Protein AF-A0A2J4G6P2-F1 (afdb_monomer)

Radius of gyration: 56.98 Å; Cα contacts (8 Å, |Δi|>4): 307; chains: 1; bounding box: 122×42×160 Å

Foldseek 3Di:
DLEAEDVLCDDQKDWDDFDQPDPPGDDPPQAGFIWIDGNPDIDTDDDQWHWDDDPPDTDIHHHPVVVVVDDPVVCLADKDKDFAADADRPDSRRGFDADCDDDDGHNNPCPPPDPVLSVVQVLLSVLVNQDRTPFMWIRHPLQPVTDDPVLRVCQNSQQDSVVSGHRYDDNSVVSVVVVVVVVVVVVVVVVVVVVVVVVVVVVVVVVVVVVVVVVVVVVVVVVVVVVVVVVVVVVVVVVVVVVVVVVVVVVVVVVVVVVVVVPPDDDDDDDDDDDDDDDDD

pLDDT: mean 85.98, std 16.12, range [32.91, 97.94]

Secondary structure (DSSP, 8-state):
--EEE-GGG--S-EEEEEE--SSS--BTTTSSEEEEE-SS-EEESSSSEEEEEETTEEEEEE-GGGGTTS-GGGGGG--EEEEEE---SSSTTSSPEEESS--SSEEETTTT--HHHHHHHHHHHHHT-S--EEEEEEEBTTBTT---HHHHHHHHT--BTTTTBPEEEPPTHHHHHHHHHHHHHHHHHHHHHHHHHHHHHHHHHHHHHHHHHHHHHHHHHHHHHHHHHHHHHHHHHHHHHHHHHHHHHHHHHHHHHHHHHTTS-----------------

Nearest PDB structures (foldseek):
  4cpk-assembly1_A  TM=2.277E-01  e=7.636E+00  Staphylococcus aureus subsp. aureus Mu50

Mean predicted aligned error: 14.12 Å

Structure (mmCIF, N/CA/C/O backbone):
data_AF-A0A2J4G6P2-F1
#
_entry.id   AF-A0A2J4G6P2-F1
#
loop_
_atom_site.group_PDB
_atom_site.id
_atom_site.type_symbol
_atom_site.label_atom_id
_atom_site.label_alt_id
_atom_site.label_comp_id
_atom_site.label_asym_id
_atom_site.label_entity_id
_atom_site.label_seq_id
_atom_site.pdbx_PDB_ins_code
_atom_site.Cartn_x
_atom_site.Cartn_y
_atom_site.Cartn_z
_atom_site.occupancy
_atom_site.B_iso_or_equiv
_atom_site.auth_seq_id
_atom_site.auth_comp_id
_atom_site.auth_asym_id
_atom_site.auth_atom_id
_atom_site.pdbx_PDB_model_num
ATOM 1 N N . MET A 1 1 ? 13.162 1.686 -9.255 1.00 86.56 1 MET A N 1
ATOM 2 C CA . MET A 1 1 ? 12.094 2.391 -8.508 1.00 86.56 1 MET A CA 1
ATOM 3 C C . MET A 1 1 ? 12.413 2.571 -7.025 1.00 86.56 1 MET A C 1
ATOM 5 O O . MET A 1 1 ? 11.825 3.467 -6.439 1.00 86.56 1 MET A O 1
ATOM 9 N N . ASN A 1 2 ? 13.333 1.787 -6.433 1.00 91.88 2 ASN A N 1
ATOM 10 C CA . ASN A 1 2 ? 13.664 1.843 -4.999 1.00 91.88 2 ASN A CA 1
ATOM 11 C C . ASN A 1 2 ? 12.433 1.654 -4.106 1.00 91.88 2 ASN A C 1
ATOM 13 O O . ASN A 1 2 ? 12.139 2.462 -3.232 1.00 91.88 2 ASN A O 1
ATOM 17 N N . LEU A 1 3 ? 11.701 0.578 -4.378 1.00 93.69 3 LEU A N 1
ATOM 18 C CA . LEU A 1 3 ? 10.591 0.123 -3.564 1.00 93.69 3 LEU A CA 1
ATOM 19 C C . LEU A 1 3 ? 10.748 -1.368 -3.343 1.00 93.69 3 LEU A C 1
ATOM 21 O O . LEU A 1 3 ? 11.004 -2.112 -4.293 1.00 93.69 3 LEU A O 1
ATOM 25 N N . ASN A 1 4 ? 10.556 -1.777 -2.102 1.00 94.50 4 ASN A N 1
ATOM 26 C CA . ASN A 1 4 ? 10.394 -3.166 -1.745 1.00 94.50 4 ASN A CA 1
ATOM 27 C C . ASN A 1 4 ? 8.909 -3.506 -1.704 1.00 94.50 4 ASN A C 1
ATOM 29 O O . ASN A 1 4 ? 8.052 -2.678 -1.394 1.00 94.50 4 ASN A O 1
ATOM 33 N N . PHE A 1 5 ? 8.622 -4.761 -1.992 1.00 92.94 5 PHE A N 1
ATOM 34 C CA . PHE A 1 5 ? 7.310 -5.346 -1.819 1.00 92.94 5 PHE A CA 1
ATOM 35 C C . PHE A 1 5 ? 7.458 -6.406 -0.741 1.00 92.94 5 PHE A C 1
ATOM 37 O O . PHE A 1 5 ? 8.364 -7.240 -0.827 1.00 92.94 5 PHE A O 1
ATOM 44 N N . ASP A 1 6 ? 6.606 -6.365 0.281 1.00 93.06 6 ASP A N 1
ATOM 45 C CA . ASP A 1 6 ? 6.525 -7.477 1.221 1.00 93.06 6 ASP A CA 1
ATOM 46 C C . ASP A 1 6 ? 6.280 -8.795 0.449 1.00 93.06 6 ASP A C 1
ATOM 48 O O . ASP A 1 6 ? 5.561 -8.772 -0.554 1.00 93.06 6 ASP A O 1
ATOM 52 N N . PRO A 1 7 ? 6.842 -9.947 0.869 1.00 91.62 7 PRO A N 1
ATOM 53 C CA . PRO A 1 7 ? 6.700 -11.213 0.143 1.00 91.62 7 PRO A CA 1
ATOM 54 C C . PRO A 1 7 ? 5.254 -11.641 -0.143 1.00 91.62 7 PRO A C 1
ATOM 56 O O . PRO A 1 7 ? 5.017 -12.399 -1.084 1.00 91.62 7 PRO A O 1
ATOM 59 N N . THR A 1 8 ? 4.272 -11.143 0.616 1.00 90.00 8 THR A N 1
ATOM 60 C CA . THR A 1 8 ? 2.845 -11.362 0.321 1.00 90.00 8 THR A CA 1
ATOM 61 C C . THR A 1 8 ? 2.390 -10.749 -1.013 1.00 90.00 8 THR A C 1
ATOM 63 O O . THR A 1 8 ? 1.367 -11.165 -1.555 1.00 90.00 8 THR A O 1
ATOM 66 N N . TRP A 1 9 ? 3.171 -9.828 -1.579 1.00 90.06 9 TRP A N 1
ATOM 67 C CA . TRP A 1 9 ? 2.986 -9.208 -2.894 1.00 90.06 9 TRP A CA 1
ATOM 68 C C . TRP A 1 9 ? 3.875 -9.812 -3.988 1.00 90.06 9 TRP A C 1
ATOM 70 O O . TRP A 1 9 ? 4.096 -9.162 -5.011 1.00 90.06 9 TRP A O 1
ATOM 80 N N . ALA A 1 10 ? 4.411 -11.023 -3.798 1.00 88.62 10 ALA A N 1
ATOM 81 C CA . ALA A 1 10 ? 5.179 -11.704 -4.838 1.00 88.62 10 ALA A CA 1
ATOM 82 C C . ALA A 1 10 ? 4.430 -11.661 -6.185 1.00 88.62 10 ALA A C 1
ATOM 84 O O . ALA A 1 10 ? 3.279 -12.095 -6.303 1.00 88.62 10 ALA A O 1
ATOM 85 N N . TRP A 1 11 ? 5.074 -11.072 -7.191 1.00 89.81 11 TRP A N 1
ATOM 86 C CA . TRP A 1 11 ? 4.463 -10.803 -8.485 1.00 89.81 11 TRP A CA 1
ATOM 87 C C . TRP A 1 11 ? 4.704 -11.966 -9.450 1.00 89.81 11 TRP A C 1
ATOM 89 O O . TRP A 1 11 ? 5.750 -12.606 -9.434 1.00 89.81 11 TRP A O 1
ATOM 99 N N . HIS A 1 12 ? 3.719 -12.220 -10.312 1.00 90.94 12 HIS A N 1
ATOM 100 C CA . HIS A 1 12 ? 3.828 -13.194 -11.407 1.00 90.94 12 HIS A CA 1
ATOM 101 C C . HIS A 1 12 ? 4.155 -12.511 -12.738 1.00 90.94 12 HIS A C 1
ATOM 103 O O . HIS A 1 12 ? 4.772 -13.105 -13.616 1.00 90.94 12 HIS A O 1
ATOM 109 N N . TYR A 1 13 ? 3.726 -11.256 -12.876 1.00 95.06 13 TYR A N 1
ATOM 110 C CA . TYR A 1 13 ? 3.877 -10.452 -14.075 1.00 95.06 13 TYR A CA 1
ATOM 111 C C . TYR A 1 13 ? 4.299 -9.038 -13.690 1.00 95.06 13 TYR A C 1
ATOM 113 O O . TYR A 1 13 ? 3.794 -8.498 -12.703 1.00 95.06 13 TYR A O 1
ATOM 121 N N . ALA A 1 14 ? 5.166 -8.425 -14.492 1.00 95.56 14 ALA A N 1
ATOM 122 C CA . ALA A 1 14 ? 5.492 -7.009 -14.376 1.00 95.56 14 ALA A CA 1
ATOM 123 C C . ALA A 1 14 ? 5.423 -6.350 -15.756 1.00 95.56 14 ALA A C 1
ATOM 125 O O . ALA A 1 14 ? 6.178 -6.697 -16.660 1.00 95.56 14 ALA A O 1
ATOM 126 N N . LEU A 1 15 ? 4.500 -5.403 -15.920 1.00 96.81 15 LEU A N 1
ATOM 127 C CA . LEU A 1 15 ? 4.373 -4.606 -17.136 1.00 96.81 15 LEU A CA 1
ATOM 128 C C . LEU A 1 15 ? 5.088 -3.273 -16.929 1.00 96.81 15 LEU A C 1
ATOM 130 O O . LEU A 1 15 ? 4.641 -2.438 -16.143 1.00 96.81 15 LEU A O 1
ATOM 134 N N . LEU A 1 16 ? 6.190 -3.072 -17.643 1.00 95.75 16 LEU A N 1
ATOM 135 C CA . LEU A 1 16 ? 6.901 -1.801 -17.676 1.00 95.75 16 LEU A CA 1
ATOM 136 C C . LEU A 1 16 ? 6.495 -1.070 -18.950 1.00 95.75 16 LEU A C 1
ATOM 138 O O . LEU A 1 16 ? 6.535 -1.640 -20.038 1.00 95.75 16 LEU A O 1
ATOM 142 N N . ILE A 1 17 ? 6.101 0.193 -18.812 1.00 95.62 17 ILE A N 1
ATOM 143 C CA . ILE A 1 17 ? 5.641 1.023 -19.925 1.00 95.62 17 ILE A CA 1
ATOM 144 C C . ILE A 1 17 ? 6.645 2.151 -20.129 1.00 95.62 17 ILE A C 1
ATOM 146 O O . ILE A 1 17 ? 6.915 2.926 -19.214 1.00 95.62 17 ILE A O 1
ATOM 150 N N . GLY A 1 18 ? 7.186 2.231 -21.340 1.00 93.00 18 GLY A N 1
ATOM 151 C CA . GLY A 1 18 ? 8.121 3.264 -21.764 1.00 93.00 18 GLY A CA 1
ATOM 152 C C . GLY A 1 18 ? 7.799 3.763 -23.170 1.00 93.00 18 GLY A C 1
ATOM 153 O O . GLY A 1 18 ? 6.954 3.182 -23.854 1.00 93.00 18 GLY A O 1
ATOM 154 N N . PRO A 1 19 ? 8.453 4.846 -23.612 1.00 90.75 19 PRO A N 1
ATOM 155 C CA . PRO A 1 19 ? 8.102 5.523 -24.856 1.00 90.75 19 PRO A CA 1
ATOM 156 C C . PRO A 1 19 ? 8.558 4.804 -26.138 1.00 90.75 19 PRO A C 1
ATOM 158 O O . PRO A 1 19 ? 8.079 5.143 -27.215 1.00 90.75 19 PRO A O 1
ATOM 161 N N . CYS A 1 20 ? 9.472 3.831 -26.043 1.00 91.44 20 CYS A N 1
ATOM 162 C CA . CYS A 1 20 ? 9.989 3.051 -27.173 1.00 91.44 20 CYS A CA 1
ATOM 163 C C . CYS A 1 20 ? 10.566 3.892 -28.334 1.00 91.44 20 CYS A C 1
ATOM 165 O O . CYS A 1 20 ? 10.275 3.652 -29.501 1.00 91.44 20 CYS A O 1
ATOM 167 N N . TRP A 1 21 ? 11.386 4.902 -28.027 1.00 87.25 21 TRP A N 1
ATOM 168 C CA . TRP A 1 21 ? 11.970 5.805 -29.036 1.00 87.25 21 TRP A CA 1
ATOM 169 C C . TRP A 1 21 ? 13.178 5.244 -29.796 1.00 87.25 21 TRP A C 1
ATOM 171 O O . TRP A 1 21 ? 13.732 5.921 -30.659 1.00 87.25 21 TRP A O 1
ATOM 181 N N . GLU A 1 22 ? 13.634 4.044 -29.459 1.00 85.69 22 GLU A N 1
ATOM 182 C CA . GLU A 1 22 ? 14.853 3.461 -30.015 1.00 85.69 22 GLU A CA 1
ATOM 183 C C . GLU A 1 22 ? 14.573 2.484 -31.162 1.00 85.69 22 GLU A C 1
ATOM 185 O O . GLU A 1 22 ? 13.466 1.978 -31.344 1.00 85.69 22 GLU A O 1
ATOM 190 N N . THR A 1 23 ? 15.596 2.220 -31.970 1.00 85.19 23 THR A N 1
ATOM 191 C CA . THR A 1 23 ? 15.526 1.265 -33.079 1.00 85.19 23 THR A CA 1
ATOM 192 C C . THR A 1 23 ? 16.860 0.516 -33.173 1.00 85.19 23 THR A C 1
ATOM 194 O O . THR A 1 23 ? 17.887 1.171 -33.359 1.00 85.19 23 THR A O 1
ATOM 197 N N . PRO A 1 24 ? 16.880 -0.828 -33.061 1.00 87.38 24 PRO A N 1
ATOM 198 C CA . PRO A 1 24 ? 15.731 -1.716 -32.837 1.00 87.38 24 PRO A CA 1
ATOM 199 C C . PRO A 1 24 ? 15.126 -1.562 -31.425 1.00 87.38 24 PRO A C 1
ATOM 201 O O . PRO A 1 24 ? 15.852 -1.170 -30.515 1.00 87.38 24 PRO A O 1
ATOM 204 N N . PRO A 1 25 ? 13.833 -1.884 -31.222 1.00 87.38 25 PRO A N 1
ATOM 205 C CA . PRO A 1 25 ? 13.190 -1.855 -29.905 1.00 87.38 25 PRO A CA 1
ATOM 206 C C . PRO A 1 25 ? 13.974 -2.659 -28.862 1.00 87.38 25 PRO A C 1
ATOM 208 O O . PRO A 1 25 ? 14.323 -3.811 -29.133 1.00 87.38 25 PRO A O 1
ATOM 211 N N . GLN A 1 26 ? 14.239 -2.092 -27.682 1.00 92.75 26 GLN A N 1
ATOM 212 C CA . GLN A 1 26 ? 14.861 -2.800 -26.559 1.00 92.75 26 GLN A CA 1
ATOM 213 C C . GLN A 1 26 ? 13.984 -2.672 -25.296 1.00 92.75 26 GLN A C 1
ATOM 215 O O . GLN A 1 26 ? 13.415 -1.613 -25.025 1.00 92.75 26 GLN A O 1
ATOM 220 N N . PRO A 1 27 ? 13.823 -3.741 -24.502 1.00 94.25 27 PRO A N 1
ATOM 221 C CA . PRO A 1 27 ? 12.949 -3.717 -23.331 1.00 94.25 27 PRO A CA 1
ATOM 222 C C . PRO A 1 27 ? 13.497 -2.816 -22.223 1.00 94.25 27 PRO A C 1
ATOM 224 O O . PRO A 1 27 ? 14.704 -2.785 -21.966 1.00 94.25 27 PRO A O 1
ATOM 227 N N . LEU A 1 28 ? 12.609 -2.122 -21.510 1.00 93.81 28 LEU A N 1
ATOM 228 C CA . LEU A 1 28 ? 12.952 -1.515 -20.223 1.00 93.81 28 LEU A CA 1
ATOM 229 C C . LEU A 1 28 ? 13.440 -2.585 -19.225 1.00 93.81 28 LEU A C 1
ATOM 231 O O . LEU A 1 28 ? 12.796 -3.621 -19.123 1.00 93.81 28 LEU A O 1
ATOM 235 N N . PRO A 1 29 ? 14.491 -2.327 -18.423 1.00 90.81 29 PRO A N 1
ATOM 236 C CA . PRO A 1 29 ? 15.168 -1.036 -18.259 1.00 90.81 29 PRO A CA 1
ATOM 237 C C . PRO A 1 29 ? 16.378 -0.816 -19.184 1.00 90.81 29 PRO A C 1
ATOM 239 O O . PRO A 1 29 ? 16.915 0.290 -19.206 1.00 90.81 29 PRO A O 1
ATOM 242 N N . THR A 1 30 ? 16.834 -1.832 -19.922 1.00 89.44 30 THR A N 1
ATOM 243 C CA . THR A 1 30 ? 18.028 -1.725 -20.782 1.00 89.44 30 THR A CA 1
ATOM 244 C C . THR A 1 30 ? 17.804 -0.730 -21.922 1.00 89.44 30 THR A C 1
ATOM 246 O O . THR A 1 30 ? 18.653 0.125 -22.182 1.00 89.44 30 THR A O 1
ATOM 249 N N . GLY A 1 31 ? 16.637 -0.822 -22.554 1.00 92.06 31 GLY A N 1
ATOM 250 C CA . GLY A 1 31 ? 16.133 0.100 -23.559 1.00 92.06 31 GLY A CA 1
ATOM 251 C C . GLY A 1 31 ? 15.104 1.080 -23.009 1.00 92.06 31 GLY A C 1
ATOM 252 O O . GLY A 1 31 ? 15.251 1.637 -21.922 1.00 92.06 31 GLY A O 1
ATOM 253 N N . GLN A 1 32 ? 14.052 1.312 -23.782 1.00 93.38 32 GLN A N 1
ATOM 254 C CA . GLN A 1 32 ? 12.976 2.267 -23.530 1.00 93.38 32 GLN A CA 1
ATOM 255 C C . GLN A 1 32 ? 11.606 1.737 -23.965 1.00 93.38 32 GLN A C 1
ATOM 257 O O . GLN A 1 32 ? 10.602 2.428 -23.767 1.00 93.38 32 GLN A O 1
ATOM 262 N N . CYS A 1 33 ? 11.537 0.555 -24.578 1.00 94.31 33 CYS A N 1
ATOM 263 C CA . CYS A 1 33 ? 10.280 -0.029 -25.020 1.00 94.31 33 CYS A CA 1
ATOM 264 C C . CYS A 1 33 ? 9.536 -0.718 -23.886 1.00 94.31 33 CYS A C 1
ATOM 266 O O . CYS A 1 33 ? 10.134 -1.288 -22.969 1.00 94.31 33 CYS A O 1
ATOM 268 N N . ALA A 1 34 ? 8.206 -0.671 -23.974 1.00 96.25 34 ALA A N 1
ATOM 269 C CA . ALA A 1 34 ? 7.365 -1.394 -23.045 1.00 96.25 34 ALA A CA 1
ATOM 270 C C . ALA A 1 34 ? 7.641 -2.898 -23.127 1.00 96.25 34 ALA A C 1
ATOM 272 O O . ALA A 1 34 ? 7.928 -3.439 -24.199 1.00 96.25 34 ALA A O 1
ATOM 273 N N . VAL A 1 35 ? 7.553 -3.564 -21.985 1.00 97.00 35 VAL A N 1
ATOM 274 C CA . VAL A 1 35 ? 7.833 -4.989 -21.859 1.00 97.00 35 VAL A CA 1
ATOM 275 C C . VAL A 1 35 ? 6.952 -5.590 -20.777 1.00 97.00 35 VAL A C 1
ATOM 277 O O . VAL A 1 35 ? 6.752 -4.999 -19.714 1.00 97.00 35 VAL A O 1
ATOM 280 N N . LEU A 1 36 ? 6.414 -6.770 -21.060 1.00 97.56 36 LEU A N 1
ATOM 281 C CA . LEU A 1 36 ? 5.769 -7.618 -20.072 1.00 97.56 36 LEU A CA 1
ATOM 282 C C . LEU A 1 36 ? 6.759 -8.697 -19.639 1.00 97.56 36 LEU A C 1
ATOM 284 O O . LEU A 1 36 ? 7.029 -9.620 -20.404 1.00 97.56 36 LEU A O 1
ATOM 288 N N . TYR A 1 37 ? 7.250 -8.606 -18.410 1.00 96.69 37 TYR A N 1
ATOM 289 C CA . TYR A 1 37 ? 7.942 -9.702 -17.744 1.00 96.69 37 TYR A CA 1
ATOM 290 C C . TYR A 1 37 ? 6.930 -10.729 -17.258 1.00 96.69 37 TYR A C 1
ATOM 292 O O . TYR A 1 37 ? 5.936 -10.383 -16.608 1.00 96.69 37 TYR A O 1
ATOM 300 N N . ARG A 1 38 ? 7.201 -11.990 -17.569 1.00 95.25 38 ARG A N 1
ATOM 301 C CA . ARG A 1 38 ? 6.436 -13.168 -17.161 1.00 95.25 38 ARG A CA 1
ATOM 302 C C . ARG A 1 38 ? 7.347 -14.070 -16.317 1.00 95.25 38 ARG A C 1
ATOM 304 O O . ARG A 1 38 ? 8.543 -13.795 -16.224 1.00 95.25 38 ARG A O 1
ATOM 311 N N . PRO A 1 39 ? 6.836 -15.156 -15.711 1.00 90.94 39 PRO A N 1
ATOM 312 C CA . PRO A 1 39 ? 7.646 -15.986 -14.819 1.00 90.94 39 PRO A CA 1
ATOM 313 C C . PRO A 1 39 ? 8.939 -16.540 -15.439 1.00 90.94 39 PRO A C 1
ATOM 315 O O . PRO A 1 39 ? 9.902 -16.772 -14.714 1.00 90.94 39 PRO A O 1
ATOM 318 N N . PHE A 1 40 ? 8.969 -16.752 -16.760 1.00 91.19 40 PHE A N 1
ATOM 319 C CA . PHE A 1 40 ? 10.081 -17.430 -17.437 1.00 91.19 40 PHE A CA 1
ATOM 320 C C . PHE A 1 40 ? 10.656 -16.678 -18.640 1.00 91.19 40 PHE A C 1
ATOM 322 O O . PHE A 1 40 ? 11.675 -17.102 -19.180 1.00 91.19 40 PHE A O 1
ATOM 329 N N . ASP A 1 41 ? 10.025 -15.591 -19.078 1.00 94.62 41 ASP A N 1
ATOM 330 C CA . ASP A 1 41 ? 10.455 -14.820 -20.242 1.00 94.62 41 ASP A CA 1
ATOM 331 C C . ASP A 1 41 ? 9.891 -13.390 -20.224 1.00 94.62 41 ASP A C 1
ATOM 333 O O . ASP A 1 41 ? 9.254 -12.951 -19.264 1.00 94.62 41 ASP A O 1
ATOM 337 N N . GLU A 1 42 ? 10.148 -12.650 -21.298 1.00 95.50 42 GLU A N 1
ATOM 338 C CA . GLU A 1 42 ? 9.680 -11.286 -21.490 1.00 95.50 42 GLU A CA 1
ATOM 339 C C . GLU A 1 42 ? 9.090 -11.104 -22.893 1.00 95.50 42 GLU A C 1
ATOM 341 O O . GLU A 1 42 ? 9.533 -11.723 -23.863 1.00 95.50 42 GLU A O 1
ATOM 346 N N . VAL A 1 43 ? 8.084 -10.238 -23.011 1.00 96.00 43 VAL A N 1
ATOM 347 C CA .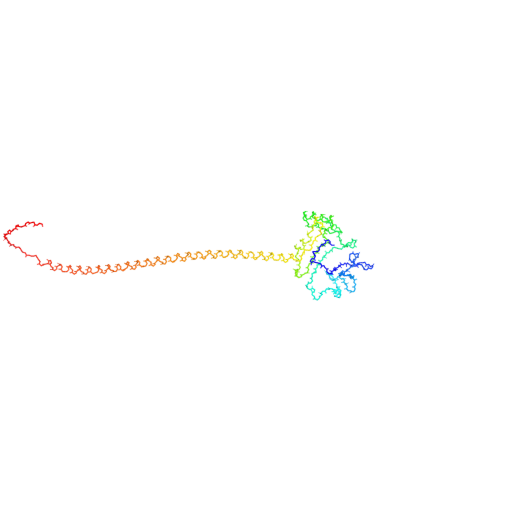 VAL A 1 43 ? 7.488 -9.862 -24.297 1.00 96.00 43 VAL A CA 1
ATOM 348 C C . VAL A 1 43 ? 7.612 -8.362 -24.479 1.00 96.00 43 VAL A C 1
ATOM 350 O O . VAL A 1 43 ? 6.934 -7.587 -23.805 1.00 96.00 43 VAL A O 1
ATOM 353 N N . VAL A 1 44 ? 8.489 -7.959 -25.396 1.00 95.56 44 VAL A N 1
ATOM 354 C CA . VAL A 1 44 ? 8.682 -6.556 -25.777 1.00 95.56 44 VAL A CA 1
ATOM 355 C C . VAL A 1 44 ? 7.505 -6.089 -26.631 1.00 95.56 44 VAL A C 1
ATOM 357 O O . VAL A 1 44 ? 6.856 -6.882 -27.319 1.00 95.56 44 VAL A O 1
ATOM 360 N N . GLN A 1 45 ? 7.225 -4.792 -26.575 1.00 94.62 45 GLN A N 1
ATOM 361 C CA . GLN A 1 45 ? 6.210 -4.133 -27.383 1.00 94.62 45 GLN A CA 1
ATOM 362 C C . GLN A 1 45 ? 6.264 -4.568 -28.859 1.00 94.62 45 GLN A C 1
ATOM 364 O O . GLN A 1 45 ? 7.317 -4.555 -29.494 1.00 94.62 45 GLN A O 1
ATOM 369 N N . GLY A 1 46 ? 5.102 -4.923 -29.402 1.00 92.06 46 GLY A N 1
ATOM 370 C CA . GLY A 1 46 ? 4.914 -5.490 -30.733 1.00 92.06 46 GLY A CA 1
ATOM 371 C C . GLY A 1 46 ? 3.447 -5.859 -30.959 1.00 92.06 46 GLY A C 1
ATOM 372 O O . GLY A 1 46 ? 2.545 -5.167 -30.493 1.00 92.06 46 GLY A O 1
ATOM 373 N N . ASP A 1 47 ? 3.171 -6.969 -31.642 1.00 92.12 47 ASP A N 1
ATOM 374 C CA . ASP A 1 47 ? 1.787 -7.339 -31.976 1.00 92.12 47 ASP A CA 1
ATOM 375 C C . ASP A 1 47 ? 0.931 -7.716 -30.762 1.00 92.12 47 ASP A C 1
ATOM 377 O O . ASP A 1 47 ? -0.255 -7.384 -30.721 1.00 92.12 47 ASP A O 1
ATOM 381 N N . LYS A 1 48 ? 1.529 -8.380 -29.767 1.00 95.75 48 LYS A N 1
ATOM 382 C CA . LYS A 1 48 ? 0.829 -8.874 -28.569 1.00 95.75 48 LYS A CA 1
ATOM 383 C C . LYS A 1 48 ? 0.842 -7.897 -27.391 1.00 95.75 48 LYS A C 1
ATOM 385 O O . LYS A 1 48 ? 0.031 -8.039 -26.484 1.00 95.75 48 LYS A O 1
ATOM 390 N N . LEU A 1 49 ? 1.740 -6.914 -27.397 1.00 96.69 49 LEU A N 1
ATOM 391 C CA . LEU A 1 49 ? 1.818 -5.846 -26.401 1.00 96.69 49 LEU A CA 1
ATOM 392 C C . LEU A 1 49 ? 1.920 -4.518 -27.144 1.00 96.69 49 LEU A C 1
ATOM 394 O O . LEU A 1 49 ? 2.952 -4.232 -27.742 1.00 96.69 49 LEU A O 1
ATOM 398 N N . LYS A 1 50 ? 0.872 -3.700 -27.099 1.00 95.25 50 LYS A N 1
ATOM 399 C CA . LYS A 1 50 ? 0.827 -2.403 -27.785 1.00 95.25 50 LYS A CA 1
ATOM 400 C C . LYS A 1 50 ? 0.633 -1.299 -26.771 1.00 95.25 50 LYS A C 1
ATOM 402 O O . LYS A 1 50 ? -0.291 -1.367 -25.969 1.00 95.25 50 LYS A O 1
ATOM 407 N N . VAL A 1 51 ? 1.468 -0.272 -26.839 1.00 95.50 51 VAL A N 1
ATOM 408 C CA . VAL A 1 51 ? 1.292 0.947 -26.051 1.00 95.50 51 VAL A CA 1
ATOM 409 C C . VAL A 1 51 ? 0.953 2.082 -26.997 1.00 95.50 51 VAL A C 1
ATOM 411 O O . VAL A 1 51 ? 1.572 2.244 -28.047 1.00 95.50 51 VAL A O 1
ATOM 414 N N . SER A 1 52 ? -0.064 2.845 -26.628 1.00 93.69 52 SER A N 1
ATOM 415 C CA . SER A 1 52 ? -0.549 3.993 -27.382 1.00 93.69 52 SER A CA 1
ATOM 416 C C . SER A 1 52 ? -0.991 5.094 -26.427 1.00 93.69 52 SER A C 1
ATOM 418 O O . SER A 1 52 ? -1.115 4.873 -25.220 1.00 93.69 52 SER A O 1
ATOM 420 N N . VAL A 1 53 ? -1.210 6.284 -26.970 1.00 94.62 53 VAL A N 1
ATOM 421 C CA . VAL A 1 53 ? -1.798 7.406 -26.241 1.00 94.62 53 VAL A CA 1
ATOM 422 C C . VAL A 1 53 ? -3.199 7.627 -26.790 1.00 94.62 53 VAL A C 1
ATOM 424 O O . VAL A 1 53 ? -3.369 7.723 -28.005 1.00 94.62 53 VAL A O 1
ATOM 427 N N . ASP A 1 54 ? -4.177 7.715 -25.896 1.00 95.69 54 ASP A N 1
ATOM 428 C CA . ASP A 1 54 ? -5.565 8.039 -26.218 1.00 95.69 54 ASP A CA 1
ATOM 429 C C . ASP A 1 54 ? -6.034 9.180 -25.307 1.00 95.69 54 ASP A C 1
ATOM 431 O O . ASP A 1 54 ? -6.247 9.007 -24.105 1.00 95.69 54 ASP A O 1
ATOM 435 N N . GLY A 1 55 ? -6.103 10.393 -25.859 1.00 95.50 55 GLY A N 1
ATOM 436 C CA . GLY A 1 55 ? -6.382 11.606 -25.092 1.00 95.50 55 GLY A CA 1
ATOM 437 C C . GLY A 1 55 ? -5.381 11.821 -23.950 1.00 95.50 55 GLY A C 1
ATOM 438 O O . GLY A 1 55 ? -4.186 11.985 -24.184 1.00 95.50 55 GLY A O 1
ATOM 439 N N . ASN A 1 56 ? -5.882 11.831 -22.710 1.00 95.00 56 ASN A N 1
ATOM 440 C CA . ASN A 1 56 ? -5.076 11.968 -21.489 1.00 95.00 56 ASN A CA 1
ATOM 441 C C . ASN A 1 56 ? -4.738 10.610 -20.837 1.00 95.00 56 ASN A C 1
ATOM 443 O O . ASN A 1 56 ? -4.481 10.544 -19.635 1.00 95.00 56 ASN A O 1
ATOM 447 N N . ALA A 1 57 ? -4.792 9.516 -21.599 1.00 94.38 57 ALA A N 1
ATOM 448 C CA . ALA A 1 57 ? -4.491 8.174 -21.120 1.00 94.38 57 ALA A CA 1
ATOM 449 C C . ALA A 1 57 ? -3.341 7.537 -21.906 1.00 94.38 57 ALA A C 1
ATOM 451 O O . ALA A 1 57 ? -3.233 7.670 -23.126 1.00 94.38 57 ALA A O 1
ATOM 452 N N . ILE A 1 58 ? -2.507 6.785 -21.189 1.00 94.56 58 ILE A N 1
ATOM 453 C CA . ILE A 1 58 ? -1.584 5.818 -21.782 1.00 94.56 58 ILE A CA 1
ATOM 454 C C . ILE A 1 58 ? -2.304 4.472 -21.779 1.00 94.56 58 ILE A C 1
ATOM 456 O O . ILE A 1 58 ? -2.663 3.959 -20.718 1.00 94.56 58 ILE A O 1
ATOM 460 N N . VAL A 1 59 ? -2.521 3.903 -22.961 1.00 96.31 59 VAL A N 1
ATOM 461 C CA . VAL A 1 59 ? -3.261 2.652 -23.138 1.00 96.31 59 VAL A CA 1
ATOM 462 C C . VAL A 1 59 ? -2.289 1.549 -23.529 1.00 96.31 59 VAL A C 1
ATOM 464 O O . VAL A 1 59 ? -1.769 1.532 -24.647 1.00 96.31 59 VAL A O 1
ATOM 467 N N . ALA A 1 60 ? -2.066 0.613 -22.606 1.00 96.38 60 ALA A N 1
ATOM 468 C CA . ALA A 1 60 ? -1.350 -0.629 -22.865 1.00 96.38 60 ALA A CA 1
ATOM 469 C C . ALA A 1 60 ? -2.351 -1.761 -23.138 1.00 96.38 60 ALA A C 1
ATOM 471 O O . ALA A 1 60 ? -3.077 -2.199 -22.248 1.00 96.38 60 ALA A O 1
ATOM 472 N N . THR A 1 61 ? -2.388 -2.234 -24.381 1.00 96.69 61 THR A N 1
ATOM 473 C CA . THR A 1 61 ? -3.172 -3.401 -24.794 1.00 96.69 61 THR A CA 1
ATOM 474 C C . THR A 1 61 ? -2.283 -4.633 -24.766 1.00 96.69 61 THR A C 1
ATOM 476 O O . THR A 1 61 ? -1.244 -4.662 -25.426 1.00 96.69 61 THR A O 1
ATOM 479 N N . VAL A 1 62 ? -2.704 -5.653 -24.023 1.00 96.12 62 VAL A N 1
ATOM 480 C CA . VAL A 1 62 ? -1.964 -6.907 -23.862 1.00 96.12 62 VAL A CA 1
ATOM 481 C C . VAL A 1 62 ? -2.843 -8.065 -24.312 1.00 96.12 62 VAL A C 1
ATOM 483 O O . VAL A 1 62 ? -3.980 -8.202 -23.857 1.00 96.12 62 VAL A O 1
ATOM 486 N N . ASP A 1 63 ? -2.322 -8.898 -25.205 1.00 95.88 63 ASP A N 1
ATOM 487 C CA . ASP A 1 63 ? -2.993 -10.117 -25.639 1.00 95.88 63 ASP A CA 1
ATOM 488 C C . ASP A 1 63 ? -3.199 -11.062 -24.445 1.00 95.88 63 ASP A C 1
ATOM 490 O O . ASP A 1 63 ? -2.272 -11.347 -23.682 1.00 95.88 63 ASP A O 1
ATOM 494 N N . ARG A 1 64 ? -4.430 -11.559 -24.273 1.00 93.94 64 ARG A N 1
ATOM 495 C CA . ARG A 1 64 ? -4.791 -12.407 -23.123 1.00 93.94 64 ARG A CA 1
ATOM 496 C C . ARG A 1 64 ? -3.985 -13.707 -23.087 1.00 93.94 64 ARG A C 1
ATOM 498 O O . ARG A 1 64 ? -3.750 -14.225 -21.999 1.00 93.94 64 ARG A O 1
ATOM 505 N N . GLY A 1 65 ? -3.539 -14.208 -24.240 1.00 93.62 65 GLY A N 1
ATOM 506 C CA . GLY A 1 65 ? -2.705 -15.402 -24.350 1.00 93.62 65 GLY A CA 1
ATOM 507 C C . GLY A 1 65 ? -1.308 -15.236 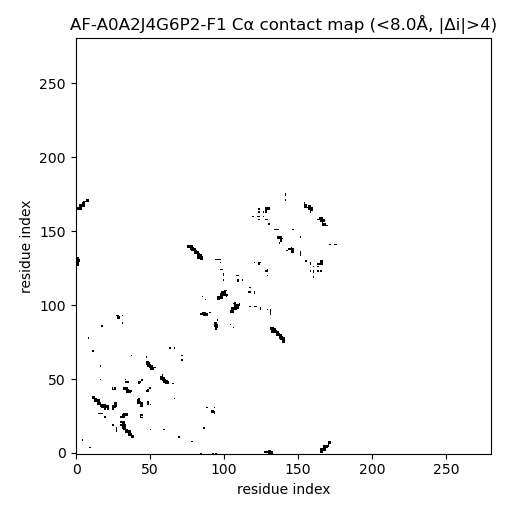-23.753 1.00 93.62 65 GLY A C 1
ATOM 508 O O . GLY A 1 65 ? -0.641 -16.233 -23.505 1.00 93.62 65 GLY A O 1
ATOM 509 N N . LEU A 1 66 ? -0.862 -14.008 -23.461 1.00 95.00 66 LEU A N 1
ATOM 510 C CA . LEU A 1 66 ? 0.405 -13.787 -22.756 1.00 95.00 66 LEU A CA 1
ATOM 511 C C . LEU A 1 66 ? 0.343 -14.152 -21.270 1.00 95.00 66 LEU A C 1
ATOM 513 O O . LEU A 1 66 ? 1.388 -14.365 -20.658 1.00 95.00 66 LEU A O 1
ATOM 517 N N . PHE A 1 67 ? -0.856 -14.262 -20.698 1.00 93.75 67 PHE A N 1
ATOM 518 C CA . PHE A 1 67 ? -1.075 -14.593 -19.291 1.00 93.75 67 PHE A CA 1
ATOM 519 C C . PHE A 1 67 ? -1.407 -16.077 -19.086 1.00 93.75 67 PHE A C 1
ATOM 521 O O . PHE A 1 67 ? -2.230 -16.418 -18.245 1.00 93.75 67 PHE A O 1
ATOM 528 N N . GLU A 1 68 ? -0.784 -16.972 -19.852 1.00 88.88 68 GLU A N 1
ATOM 529 C CA . GLU A 1 68 ? -1.041 -18.422 -19.815 1.00 88.88 68 GLU A CA 1
ATOM 530 C C . GLU A 1 68 ? -0.845 -19.072 -18.430 1.00 88.88 68 GLU A C 1
ATOM 532 O O . GLU A 1 68 ? -1.495 -20.066 -18.121 1.00 88.88 68 GLU A O 1
ATOM 537 N N . TYR A 1 69 ? -0.008 -18.482 -17.568 1.00 85.56 69 TYR A N 1
ATOM 538 C CA . TYR A 1 69 ? 0.199 -18.930 -16.182 1.00 85.56 69 TYR A CA 1
ATOM 539 C C . TYR A 1 69 ? -0.766 -18.277 -15.181 1.00 85.56 69 TYR A C 1
ATOM 541 O O . TYR A 1 69 ? -0.694 -18.542 -13.983 1.00 85.56 69 TYR A O 1
ATOM 549 N N . GLY A 1 70 ? -1.614 -17.354 -15.642 1.00 85.75 70 GLY A N 1
ATOM 550 C CA . GLY A 1 70 ? -2.518 -16.561 -14.816 1.00 85.75 70 GLY A CA 1
ATOM 551 C C . GLY A 1 70 ? -3.987 -16.863 -15.096 1.00 85.75 70 GLY A C 1
ATOM 552 O O . GLY A 1 70 ? -4.388 -17.192 -16.209 1.00 85.75 70 GLY A O 1
ATOM 553 N N . ASP A 1 71 ? -4.827 -16.673 -14.083 1.00 88.19 71 ASP A N 1
ATOM 554 C CA . ASP A 1 71 ? -6.275 -16.803 -14.224 1.00 88.19 71 ASP A CA 1
ATOM 555 C C . ASP A 1 71 ? -6.904 -15.468 -14.648 1.00 88.19 71 ASP A C 1
ATOM 557 O O . ASP A 1 71 ? -7.454 -14.715 -13.837 1.00 88.19 71 ASP A O 1
ATOM 561 N N . VAL A 1 72 ? -6.801 -15.152 -15.942 1.00 90.06 72 VAL A N 1
ATOM 562 C CA . VAL A 1 72 ? -7.377 -13.923 -16.525 1.00 90.06 72 VAL A CA 1
ATOM 563 C C . VAL A 1 72 ? -8.909 -13.910 -16.425 1.00 90.06 72 VAL A C 1
ATOM 565 O O . VAL A 1 72 ? -9.525 -12.844 -16.478 1.00 90.06 72 VAL A O 1
ATOM 568 N N . GLY A 1 73 ? -9.551 -15.075 -16.280 1.00 90.25 73 GLY A N 1
ATOM 569 C CA . GLY A 1 73 ? -10.996 -15.179 -16.058 1.00 90.25 73 GLY A CA 1
ATOM 570 C C . GLY A 1 73 ? -11.426 -14.557 -14.729 1.00 90.25 73 GLY A C 1
ATOM 571 O O . GLY A 1 73 ? -12.513 -13.988 -14.631 1.00 90.25 73 GLY A O 1
ATOM 572 N N . ASN A 1 74 ? -10.534 -14.576 -13.739 1.00 90.81 74 ASN A N 1
ATOM 573 C CA . ASN A 1 74 ? -10.742 -14.006 -12.413 1.00 90.81 74 ASN A CA 1
ATOM 574 C C . ASN A 1 74 ? -9.885 -12.756 -12.156 1.00 90.81 74 ASN A C 1
ATOM 576 O O . ASN A 1 74 ? -9.498 -12.498 -11.017 1.00 90.81 74 ASN A O 1
ATOM 580 N N . ILE A 1 75 ? -9.646 -11.931 -13.185 1.00 89.88 75 ILE A N 1
ATOM 581 C CA . ILE A 1 75 ? -8.836 -10.701 -13.078 1.00 89.88 75 ILE A CA 1
ATOM 582 C C . ILE A 1 75 ? -9.302 -9.742 -11.969 1.00 89.88 75 ILE A C 1
ATOM 584 O O . ILE A 1 75 ? -8.493 -9.053 -11.359 1.00 89.88 75 ILE A O 1
ATOM 588 N N . LYS A 1 76 ? -10.596 -9.748 -11.626 1.00 88.12 76 LYS A N 1
ATOM 589 C CA . LYS A 1 76 ? -11.145 -8.974 -10.498 1.00 88.12 76 LYS A CA 1
ATOM 590 C C . LYS A 1 76 ? -10.506 -9.313 -9.143 1.00 88.12 76 LYS A C 1
ATOM 592 O O . LYS A 1 76 ? -10.548 -8.481 -8.246 1.00 88.12 76 LYS A O 1
ATOM 597 N N . ASN A 1 77 ? -9.951 -10.520 -9.006 1.00 89.56 77 ASN A N 1
ATOM 598 C CA . ASN A 1 77 ? -9.282 -11.009 -7.801 1.00 89.56 77 ASN A CA 1
ATOM 599 C C . ASN A 1 77 ? -7.761 -10.802 -7.848 1.00 89.56 77 ASN A C 1
ATOM 601 O O . ASN A 1 77 ? -7.059 -11.198 -6.917 1.00 89.56 77 ASN A O 1
ATOM 605 N N . TRP A 1 78 ? -7.232 -10.243 -8.939 1.00 92.50 78 TRP A N 1
ATOM 606 C CA . TRP A 1 78 ? -5.808 -9.966 -9.045 1.00 92.50 78 TRP A CA 1
ATOM 607 C C . TRP A 1 78 ? -5.423 -8.812 -8.129 1.00 92.50 78 TRP A C 1
ATOM 609 O O . TRP A 1 78 ? -6.218 -7.915 -7.848 1.00 92.50 78 TRP A O 1
ATOM 619 N N . ARG A 1 79 ? -4.166 -8.839 -7.694 1.00 92.94 79 ARG A N 1
ATOM 620 C CA . ARG A 1 79 ? -3.532 -7.740 -6.975 1.00 92.94 79 ARG A CA 1
ATOM 621 C C . ARG A 1 79 ? -2.620 -7.018 -7.948 1.00 92.94 79 ARG A C 1
ATOM 623 O O . ARG A 1 79 ? -1.692 -7.616 -8.488 1.00 92.94 79 ARG A O 1
ATOM 630 N N . ILE A 1 80 ? -2.926 -5.759 -8.202 1.00 94.06 80 ILE A N 1
ATOM 631 C CA . ILE A 1 80 ? -2.267 -4.914 -9.187 1.00 94.06 80 ILE A CA 1
ATOM 632 C C . ILE A 1 80 ? -1.729 -3.702 -8.444 1.00 94.06 80 ILE A C 1
ATOM 634 O O . ILE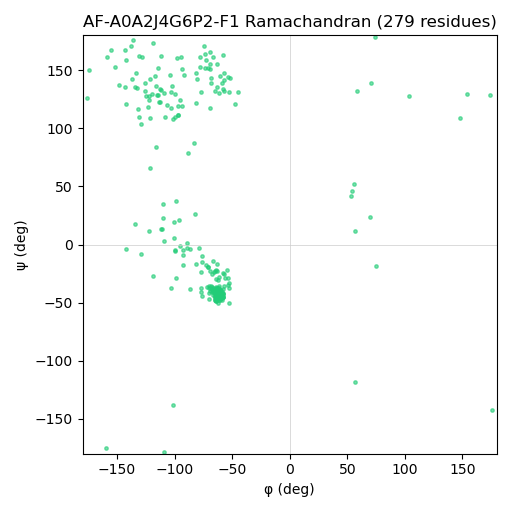 A 1 80 ? -2.476 -2.988 -7.776 1.00 94.06 80 ILE A O 1
ATOM 638 N N . VAL A 1 81 ? -0.430 -3.464 -8.580 1.00 95.50 81 VAL A N 1
ATOM 639 C CA . VAL A 1 81 ? 0.209 -2.234 -8.122 1.00 95.50 81 VAL A CA 1
ATOM 640 C C . VAL A 1 81 ? 0.665 -1.473 -9.353 1.00 95.50 81 VAL A C 1
ATOM 642 O O . VAL A 1 81 ? 1.412 -1.998 -10.177 1.00 95.50 81 VAL A O 1
ATOM 645 N N . VAL A 1 82 ? 0.196 -0.239 -9.480 1.00 95.94 82 VAL A N 1
ATOM 646 C CA . VAL A 1 82 ? 0.596 0.688 -10.534 1.00 95.94 82 VAL A CA 1
ATOM 647 C C . VAL A 1 82 ? 1.487 1.733 -9.892 1.00 95.94 82 VAL A C 1
ATOM 649 O O . VAL A 1 82 ? 1.056 2.429 -8.981 1.00 95.94 82 VAL A O 1
ATOM 652 N N . ALA A 1 83 ? 2.725 1.843 -10.358 1.00 95.50 83 ALA A N 1
ATOM 653 C CA . ALA A 1 83 ? 3.660 2.860 -9.905 1.00 95.50 83 ALA A CA 1
ATOM 654 C C . ALA A 1 83 ? 3.997 3.794 -11.063 1.00 95.50 83 ALA A C 1
ATOM 656 O O . ALA A 1 83 ? 4.395 3.341 -12.138 1.00 95.50 83 ALA A O 1
ATOM 657 N N . VAL A 1 84 ? 3.860 5.097 -10.836 1.00 94.62 84 VAL A N 1
ATOM 658 C CA . VAL A 1 84 ? 4.239 6.114 -11.817 1.00 94.62 84 VAL A CA 1
ATOM 659 C C . VAL A 1 84 ? 5.625 6.617 -11.459 1.00 94.62 84 VAL A C 1
ATOM 661 O O . VAL A 1 84 ? 5.841 7.164 -10.380 1.00 94.62 84 VAL A O 1
ATOM 664 N N . ALA A 1 85 ? 6.575 6.441 -12.369 1.00 92.75 85 ALA A N 1
ATOM 665 C CA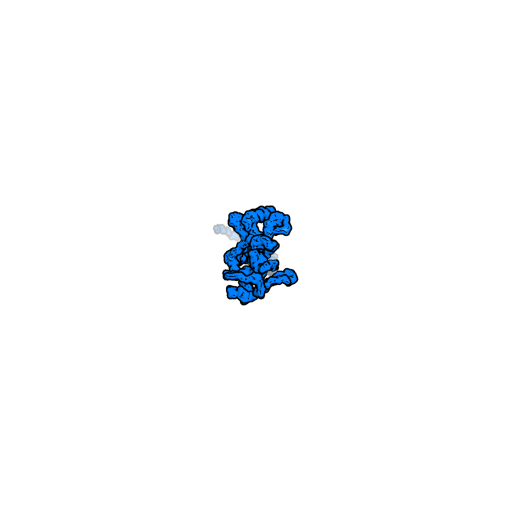 . ALA A 1 85 ? 7.917 6.988 -12.248 1.00 92.75 85 ALA A CA 1
ATOM 666 C C . ALA A 1 85 ? 8.143 8.077 -13.300 1.00 92.75 85 ALA A C 1
ATOM 668 O O . ALA A 1 85 ? 7.427 8.178 -14.295 1.00 92.75 85 ALA A O 1
ATOM 669 N N . SER A 1 86 ? 9.167 8.896 -13.078 1.00 91.00 86 SER A N 1
ATOM 670 C CA . SER A 1 86 ? 9.669 9.775 -14.133 1.00 91.00 86 SER A CA 1
ATOM 671 C C . SER A 1 86 ? 10.436 8.972 -15.190 1.00 91.00 86 SER A C 1
ATOM 673 O O . SER A 1 86 ? 10.952 7.897 -14.894 1.00 91.00 86 SER A O 1
ATOM 675 N N . HIS A 1 87 ? 10.569 9.532 -16.394 1.00 89.19 87 HIS A N 1
ATOM 676 C CA . HIS A 1 87 ? 11.441 9.000 -17.445 1.00 89.19 87 HIS A CA 1
ATOM 677 C C . HIS A 1 87 ? 12.552 10.002 -17.771 1.00 89.19 87 HIS A C 1
ATOM 679 O O . HIS A 1 87 ? 12.294 11.211 -17.883 1.00 89.19 87 HIS A O 1
ATOM 685 N N . ASP A 1 88 ? 13.780 9.506 -17.911 1.00 85.94 88 ASP A N 1
ATOM 686 C CA . ASP A 1 88 ? 14.918 10.277 -18.427 1.00 85.94 88 ASP A CA 1
ATOM 687 C C . ASP A 1 88 ? 15.519 9.704 -19.716 1.00 85.94 88 ASP A C 1
ATOM 689 O O . ASP A 1 88 ? 16.047 10.473 -20.506 1.00 85.94 88 ASP A O 1
ATOM 693 N N . GLY A 1 89 ? 15.416 8.395 -19.970 1.00 83.75 89 GLY A N 1
ATOM 694 C CA . GLY A 1 89 ? 16.007 7.728 -21.139 1.00 83.75 89 GLY A CA 1
ATOM 695 C C . GLY A 1 89 ? 17.532 7.513 -21.080 1.00 83.75 89 GLY A C 1
ATOM 696 O O . GLY A 1 89 ? 18.057 6.640 -21.774 1.00 83.75 89 GLY A O 1
ATOM 697 N N . PHE A 1 90 ? 18.253 8.234 -20.220 1.00 82.56 90 PHE A N 1
ATOM 698 C CA . PHE A 1 90 ? 19.722 8.250 -20.182 1.00 82.56 90 PHE A CA 1
ATOM 699 C C . PHE A 1 90 ? 20.298 7.425 -19.032 1.00 82.56 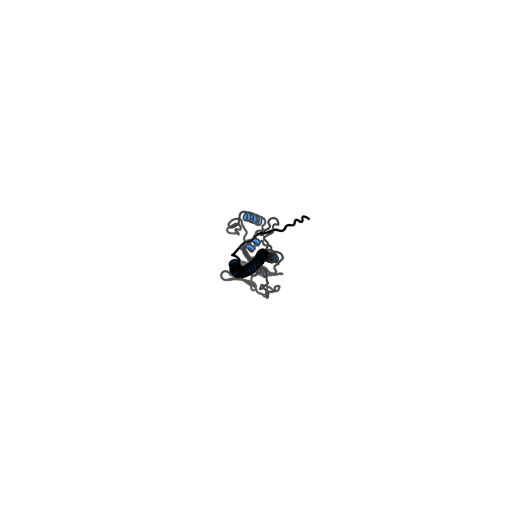90 PHE A C 1
ATOM 701 O O . PHE A 1 90 ? 21.321 6.760 -19.205 1.00 82.56 90 PHE A O 1
ATOM 708 N N . GLY A 1 91 ? 19.644 7.436 -17.868 1.00 83.12 91 GLY A N 1
ATOM 709 C CA . GLY A 1 91 ? 20.110 6.714 -16.693 1.00 83.12 91 GLY A CA 1
ATOM 710 C C . GLY A 1 91 ? 20.058 5.191 -16.882 1.00 83.12 91 GLY A C 1
ATOM 711 O O . GLY A 1 91 ? 19.312 4.688 -17.731 1.00 83.12 91 GLY A O 1
ATOM 712 N N . PRO A 1 92 ? 20.797 4.420 -16.065 1.00 81.94 92 PRO A N 1
ATOM 713 C CA . PRO A 1 92 ? 20.759 2.954 -16.107 1.00 81.94 92 PRO A CA 1
ATOM 714 C C . PRO A 1 92 ? 19.380 2.384 -15.740 1.00 81.94 92 PRO A C 1
ATOM 716 O O . PRO A 1 92 ? 19.048 1.275 -16.132 1.00 81.94 92 PRO A O 1
ATOM 719 N N . LEU A 1 93 ? 18.569 3.150 -15.002 1.00 82.38 93 LEU A N 1
ATOM 720 C CA . LEU A 1 93 ? 17.199 2.782 -14.633 1.00 82.38 93 LEU A CA 1
ATOM 721 C C . LEU A 1 93 ? 16.135 3.450 -15.509 1.00 82.38 93 LEU A C 1
ATOM 723 O O . LEU A 1 93 ? 14.954 3.197 -15.296 1.00 82.38 93 LEU A O 1
ATOM 727 N N . LYS A 1 94 ? 16.536 4.356 -16.413 1.00 89.31 94 LYS A N 1
ATOM 728 C CA . LYS A 1 94 ? 15.651 5.240 -17.196 1.00 89.31 94 LYS A CA 1
ATOM 729 C C . LYS A 1 94 ? 14.721 6.136 -16.367 1.00 89.31 94 LYS A C 1
ATOM 731 O O . LYS A 1 94 ? 13.835 6.773 -16.923 1.00 89.31 94 LYS A O 1
ATOM 736 N N . ILE A 1 95 ? 14.937 6.220 -15.054 1.00 90.62 95 ILE A N 1
ATOM 737 C CA . ILE A 1 95 ? 14.160 7.022 -14.104 1.00 90.62 95 ILE A CA 1
ATOM 738 C C . ILE A 1 95 ? 15.051 8.138 -13.566 1.00 90.62 95 ILE A C 1
ATOM 740 O O . ILE A 1 95 ? 16.172 7.860 -13.122 1.00 90.62 95 ILE A O 1
ATOM 744 N N . ARG A 1 96 ? 14.528 9.373 -13.523 1.00 91.19 96 ARG A N 1
ATOM 745 C CA . ARG A 1 96 ? 15.285 10.537 -13.038 1.00 91.19 96 ARG A CA 1
ATOM 746 C C . ARG A 1 96 ? 15.783 10.319 -11.615 1.00 91.19 96 ARG A C 1
ATOM 748 O O . ARG A 1 96 ? 15.132 9.690 -10.776 1.00 91.19 96 ARG A O 1
ATOM 755 N N . GLY A 1 97 ? 16.946 10.900 -11.340 1.00 90.38 97 GLY A N 1
ATOM 756 C CA . GLY A 1 97 ? 17.465 11.026 -9.985 1.00 90.38 97 GLY A CA 1
ATOM 757 C C . GLY A 1 97 ? 16.569 11.901 -9.112 1.00 90.38 97 GLY A C 1
ATOM 758 O O . GLY A 1 97 ? 15.859 12.779 -9.602 1.00 90.38 97 GLY A O 1
ATOM 759 N N . VAL A 1 98 ? 16.637 11.674 -7.807 1.00 92.06 98 VAL A N 1
ATOM 760 C CA . VAL A 1 98 ? 15.936 12.470 -6.799 1.00 92.06 98 VAL A CA 1
ATOM 761 C C . VAL A 1 98 ? 16.931 13.430 -6.152 1.00 92.06 98 VAL A C 1
ATOM 763 O O . VAL A 1 98 ? 18.061 13.048 -5.852 1.00 92.06 98 VAL A O 1
ATOM 766 N N . GLY A 1 99 ? 16.529 14.686 -5.965 1.00 92.94 99 GLY A N 1
ATOM 767 C CA . GLY A 1 99 ? 17.373 15.739 -5.411 1.00 92.94 99 GLY A CA 1
ATOM 768 C C . GLY A 1 99 ? 16.709 16.536 -4.291 1.00 92.94 99 GLY A C 1
ATOM 769 O O . GLY A 1 99 ? 15.488 16.554 -4.130 1.00 92.94 99 GLY A O 1
ATOM 770 N N . LEU A 1 100 ? 17.554 17.234 -3.527 1.00 94.00 100 LEU A N 1
ATOM 771 C CA . LEU A 1 100 ? 17.158 18.082 -2.395 1.00 94.00 100 LEU A CA 1
ATOM 772 C C . LEU A 1 100 ? 16.794 19.517 -2.792 1.00 94.00 100 LEU A C 1
ATOM 774 O O . LEU A 1 100 ? 16.412 20.312 -1.935 1.00 94.00 100 LEU A O 1
ATOM 778 N N . SER A 1 101 ? 16.935 19.868 -4.063 1.00 93.00 101 SER A N 1
ATOM 779 C CA . SER A 1 101 ? 16.650 21.197 -4.589 1.00 93.00 101 SER A CA 1
ATOM 780 C C . SER A 1 101 ? 16.023 21.094 -5.971 1.00 93.00 101 SER A C 1
ATOM 782 O O . SER A 1 101 ? 16.173 20.087 -6.671 1.00 93.00 101 SER A O 1
ATOM 784 N N . LYS A 1 102 ? 15.329 22.167 -6.357 1.00 92.88 102 LYS A N 1
ATOM 785 C CA . LYS A 1 102 ? 14.786 22.334 -7.701 1.00 92.88 102 LYS A CA 1
ATOM 786 C C . LYS A 1 102 ? 15.908 22.234 -8.739 1.00 92.88 102 LYS A C 1
ATOM 788 O O . LYS A 1 102 ? 16.929 22.907 -8.603 1.00 92.88 102 LYS A O 1
ATOM 793 N N . GLY A 1 103 ? 15.681 21.447 -9.784 1.00 87.19 103 GLY A N 1
ATOM 794 C CA . GLY A 1 103 ? 16.552 21.336 -10.948 1.00 87.19 103 GLY A CA 1
ATOM 795 C C . GLY A 1 103 ? 15.775 20.863 -12.176 1.00 87.19 103 GLY A C 1
ATOM 796 O O . GLY A 1 103 ? 14.636 20.413 -12.066 1.00 87.19 103 GLY A O 1
ATOM 797 N N . ASP A 1 104 ? 16.394 20.971 -13.350 1.00 81.31 104 ASP A N 1
ATOM 798 C CA . ASP A 1 104 ? 15.711 20.728 -14.632 1.00 81.31 104 ASP A CA 1
ATOM 799 C C . ASP A 1 104 ? 15.601 19.234 -14.992 1.00 81.31 104 ASP A C 1
ATOM 801 O O . ASP A 1 104 ? 14.792 18.831 -15.829 1.00 81.31 104 ASP A O 1
ATOM 805 N N . TRP A 1 105 ? 16.392 18.381 -14.333 1.00 85.81 105 TRP A N 1
ATOM 806 C CA . TRP A 1 105 ? 16.528 16.960 -14.681 1.00 85.81 105 TRP A CA 1
ATOM 807 C C . TRP A 1 105 ? 16.460 16.013 -13.480 1.00 85.81 105 TRP A C 1
ATOM 809 O O . TRP A 1 105 ? 16.832 14.846 -13.588 1.00 85.81 105 TRP A O 1
ATOM 819 N N . ASN A 1 106 ? 15.946 16.487 -12.345 1.00 89.31 106 ASN A N 1
ATOM 820 C CA . ASN A 1 106 ? 15.745 15.681 -11.145 1.00 89.31 106 ASN A CA 1
ATOM 821 C C . ASN A 1 106 ? 14.310 15.799 -10.610 1.00 89.31 106 ASN A C 1
ATOM 823 O O . ASN A 1 106 ? 13.564 16.720 -10.937 1.00 89.31 106 ASN A O 1
ATOM 827 N N . ILE A 1 107 ? 13.924 14.840 -9.776 1.00 91.38 107 ILE A N 1
ATOM 828 C CA . ILE A 1 107 ? 12.722 14.934 -8.951 1.00 91.38 107 ILE A CA 1
ATOM 829 C C . ILE A 1 107 ? 13.076 15.773 -7.723 1.00 91.38 107 ILE A C 1
ATOM 831 O O . ILE A 1 107 ? 13.978 15.414 -6.964 1.00 91.38 107 ILE A O 1
ATOM 835 N N . TRP A 1 108 ? 12.363 16.877 -7.503 1.00 93.88 108 TRP A N 1
ATOM 836 C CA . TRP A 1 108 ? 12.559 17.726 -6.328 1.00 93.88 108 TRP A CA 1
ATOM 837 C C . TRP A 1 108 ? 11.794 17.171 -5.116 1.00 93.88 108 TRP A C 1
ATOM 839 O O . TRP A 1 108 ? 10.663 17.566 -4.841 1.00 93.88 108 TRP A O 1
ATOM 849 N N . ALA A 1 109 ? 12.420 16.264 -4.364 1.00 91.94 109 ALA A N 1
ATOM 850 C CA . ALA A 1 109 ? 11.757 15.558 -3.260 1.00 91.94 109 ALA A CA 1
ATOM 851 C C . ALA A 1 109 ? 11.458 16.427 -2.030 1.00 91.94 109 ALA A C 1
ATOM 853 O O . ALA A 1 109 ? 10.625 16.071 -1.204 1.00 91.94 109 ALA A O 1
ATOM 854 N N . THR A 1 110 ? 12.128 17.568 -1.885 1.00 93.50 110 THR A N 1
ATOM 855 C CA . THR A 1 110 ? 11.997 18.435 -0.705 1.00 93.50 110 THR A CA 1
ATOM 856 C C . THR A 1 110 ? 11.092 19.643 -0.927 1.00 93.50 110 THR A C 1
ATOM 858 O O . THR A 1 110 ? 11.000 20.484 -0.035 1.00 93.50 110 THR A O 1
ATOM 861 N N . ALA A 1 111 ? 10.424 19.741 -2.084 1.00 92.69 111 ALA A N 1
ATOM 862 C CA . ALA A 1 111 ? 9.603 20.896 -2.462 1.00 92.69 111 ALA A CA 1
ATOM 863 C C . ALA A 1 111 ? 8.555 21.261 -1.398 1.00 92.69 111 ALA A C 1
ATOM 865 O O . ALA A 1 111 ? 8.318 22.438 -1.137 1.00 92.69 111 ALA A O 1
ATOM 866 N N . THR A 1 112 ? 7.971 20.245 -0.762 1.00 90.19 112 THR A N 1
ATOM 867 C CA . THR A 1 112 ? 6.930 20.373 0.270 1.00 90.19 112 THR A CA 1
ATOM 868 C C . THR A 1 112 ? 7.326 19.718 1.597 1.00 90.19 112 THR A C 1
ATOM 870 O O . THR A 1 112 ? 6.483 19.538 2.472 1.00 90.19 112 THR A O 1
ATOM 873 N N . ALA A 1 113 ? 8.594 19.331 1.755 1.00 91.75 113 ALA A N 1
ATOM 874 C CA . ALA A 1 113 ? 9.056 18.576 2.914 1.00 91.75 113 ALA A CA 1
ATOM 875 C C . ALA A 1 113 ? 9.314 19.479 4.131 1.00 91.75 113 ALA A C 1
ATOM 877 O O . ALA A 1 113 ? 9.875 20.572 4.014 1.00 91.75 113 ALA A O 1
ATOM 878 N N . THR A 1 114 ? 8.985 18.975 5.320 1.00 94.38 114 THR A N 1
ATOM 879 C CA . THR A 1 114 ? 9.423 19.544 6.604 1.00 94.38 114 THR A CA 1
ATOM 880 C C . T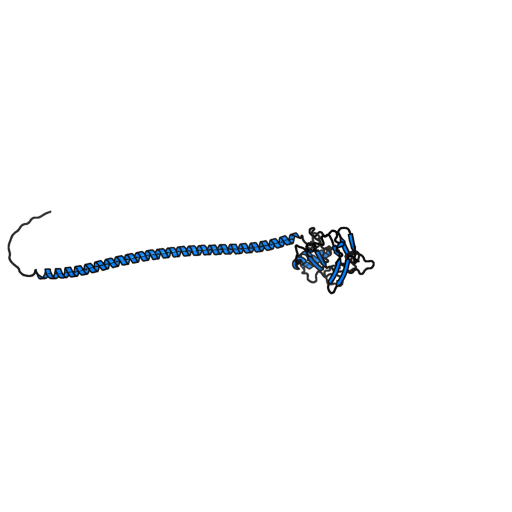HR A 1 114 ? 10.929 19.350 6.809 1.00 94.38 114 THR A C 1
ATOM 882 O O . THR A 1 114 ? 11.556 18.536 6.131 1.00 94.38 114 THR A O 1
ATOM 885 N N . ASP A 1 115 ? 11.541 20.052 7.765 1.00 94.00 115 ASP A N 1
ATOM 886 C CA . ASP A 1 115 ? 12.988 19.930 8.001 1.00 94.00 115 ASP A CA 1
ATOM 887 C C . ASP A 1 115 ? 13.407 18.519 8.440 1.00 94.00 115 ASP A C 1
ATOM 889 O O . ASP A 1 115 ? 14.410 17.999 7.954 1.00 94.00 115 ASP A O 1
ATOM 893 N N . ALA A 1 116 ? 12.589 17.845 9.255 1.00 91.88 116 ALA A N 1
ATOM 894 C CA . ALA A 1 116 ? 12.813 16.445 9.617 1.00 91.88 116 ALA A CA 1
ATOM 895 C C . ALA A 1 116 ? 12.775 15.520 8.385 1.00 91.88 116 ALA A C 1
ATOM 897 O O . ALA A 1 116 ? 13.627 14.645 8.223 1.00 91.88 116 ALA A O 1
ATOM 898 N N . GLN A 1 117 ? 11.823 15.748 7.476 1.00 93.69 117 GLN A N 1
ATOM 899 C CA . GLN A 1 117 ? 11.714 14.986 6.231 1.00 93.69 117 GLN A CA 1
ATOM 900 C C . GLN A 1 117 ? 12.885 15.262 5.290 1.00 93.69 117 GLN A C 1
ATOM 902 O O . GLN A 1 117 ? 13.393 14.327 4.681 1.00 93.69 117 GLN A O 1
ATOM 907 N N . LYS A 1 118 ? 13.370 16.506 5.197 1.00 95.06 118 LYS A N 1
ATOM 908 C CA . LYS A 1 118 ? 14.562 16.833 4.397 1.00 95.06 118 LYS A CA 1
ATOM 909 C C . LYS A 1 118 ? 15.780 16.040 4.861 1.00 95.06 118 LYS A C 1
ATOM 911 O O . LYS A 1 118 ? 16.503 15.517 4.016 1.00 95.06 118 LYS A O 1
ATOM 916 N N . THR A 1 119 ? 15.992 15.911 6.172 1.00 94.56 119 THR A N 1
ATOM 917 C CA . THR A 1 119 ? 17.082 15.091 6.725 1.00 94.56 119 THR A CA 1
ATOM 918 C C . THR A 1 119 ? 16.915 13.616 6.365 1.00 94.56 119 THR A C 1
ATOM 920 O O . THR A 1 119 ? 17.875 12.988 5.914 1.00 94.56 119 THR A O 1
ATOM 923 N N . LEU A 1 120 ? 15.704 13.070 6.507 1.00 94.06 120 LEU A N 1
ATOM 924 C CA . LEU A 1 120 ? 15.411 11.685 6.130 1.00 94.06 120 LEU A CA 1
ATOM 925 C C . LEU A 1 120 ? 15.656 11.444 4.633 1.00 94.06 120 LEU A C 1
ATOM 927 O O . LEU A 1 120 ? 16.369 10.511 4.273 1.00 94.06 120 LEU A O 1
ATOM 931 N N . ILE A 1 121 ? 15.146 12.324 3.768 1.00 95.44 121 ILE A N 1
ATOM 932 C CA . ILE A 1 121 ? 15.320 12.258 2.311 1.00 95.44 121 ILE A CA 1
ATOM 933 C C . ILE A 1 121 ? 16.803 12.367 1.937 1.00 95.44 121 ILE A C 1
ATOM 935 O O . ILE A 1 121 ? 17.281 11.598 1.108 1.00 95.44 121 ILE A O 1
ATOM 939 N N . ALA A 1 122 ? 17.558 13.278 2.558 1.00 96.19 122 ALA A N 1
ATOM 940 C CA . ALA A 1 122 ? 18.991 13.426 2.306 1.00 96.19 122 ALA A CA 1
ATOM 941 C C . ALA A 1 122 ? 19.772 12.151 2.654 1.00 96.19 122 ALA A C 1
ATOM 943 O O . ALA A 1 122 ? 20.636 11.726 1.884 1.00 96.19 122 ALA A O 1
ATOM 944 N N . ASN A 1 123 ? 19.441 11.512 3.779 1.00 96.56 123 ASN A N 1
ATOM 945 C CA . ASN A 1 123 ? 20.037 10.234 4.159 1.00 96.56 123 ASN A CA 1
ATOM 946 C C . ASN A 1 123 ? 19.619 9.103 3.209 1.00 96.56 123 ASN A C 1
ATOM 948 O O . ASN A 1 123 ? 20.469 8.311 2.809 1.00 96.56 123 ASN A O 1
ATOM 952 N N . ALA A 1 124 ? 18.353 9.055 2.788 1.00 96.81 124 ALA A N 1
ATOM 953 C CA . ALA A 1 124 ? 17.882 8.068 1.819 1.00 96.81 124 ALA A CA 1
ATOM 954 C C . ALA A 1 124 ? 18.621 8.195 0.474 1.00 96.81 124 ALA A C 1
ATOM 956 O O . ALA A 1 124 ? 19.138 7.197 -0.026 1.00 96.81 124 ALA A O 1
ATOM 957 N N . ILE A 1 125 ? 18.769 9.423 -0.045 1.00 95.50 125 ILE A N 1
ATOM 958 C CA . ILE A 1 125 ? 19.537 9.724 -1.268 1.00 95.50 125 ILE A CA 1
ATOM 959 C C . ILE A 1 125 ? 20.997 9.299 -1.115 1.00 95.50 125 ILE A C 1
ATOM 961 O O . ILE A 1 125 ? 21.565 8.683 -2.015 1.00 95.50 125 ILE A O 1
ATOM 965 N N . LYS A 1 126 ? 21.617 9.596 0.035 1.00 96.00 126 LYS A N 1
ATOM 966 C CA . LYS A 1 126 ? 23.003 9.203 0.326 1.00 96.00 126 LYS A CA 1
ATOM 967 C C . LYS A 1 126 ? 23.206 7.687 0.229 1.00 96.00 126 LYS A C 1
ATOM 969 O O . LYS A 1 126 ? 24.278 7.253 -0.185 1.00 96.00 126 LYS A O 1
ATOM 974 N N . PHE A 1 127 ? 22.207 6.898 0.618 1.00 95.50 127 PHE A N 1
ATOM 975 C CA . PHE A 1 127 ? 22.254 5.437 0.549 1.00 95.50 127 PHE A CA 1
ATOM 976 C C . PHE A 1 127 ? 21.673 4.858 -0.750 1.00 95.50 127 PHE A C 1
ATOM 978 O O . PHE A 1 127 ? 21.775 3.652 -0.958 1.00 95.50 127 PHE A O 1
ATOM 985 N N . GLY A 1 128 ? 21.108 5.686 -1.635 1.00 93.88 128 GLY A N 1
ATOM 986 C CA . GLY A 1 128 ? 20.492 5.242 -2.886 1.00 93.88 128 GLY A CA 1
ATOM 987 C C . GLY A 1 128 ? 19.193 4.454 -2.691 1.00 93.88 128 GLY A C 1
ATOM 988 O O . GLY A 1 128 ? 18.842 3.646 -3.551 1.00 93.88 128 GLY A O 1
ATOM 989 N N . ILE A 1 129 ? 18.509 4.649 -1.559 1.00 96.00 129 ILE A N 1
ATOM 990 C CA . ILE A 1 129 ? 17.289 3.922 -1.156 1.00 96.00 129 ILE A CA 1
ATOM 991 C C . ILE A 1 129 ? 16.032 4.795 -1.204 1.00 96.00 129 ILE A C 1
ATOM 993 O O . ILE A 1 129 ? 14.946 4.355 -0.829 1.00 96.00 129 ILE A O 1
ATOM 997 N N . GLU A 1 130 ? 16.165 6.040 -1.649 1.00 94.50 130 GLU A N 1
ATOM 998 C CA . GLU A 1 130 ? 15.051 6.961 -1.813 1.00 94.50 130 GLU A CA 1
ATOM 999 C C . GLU A 1 130 ? 14.060 6.449 -2.868 1.00 94.50 130 GLU A C 1
ATOM 1001 O O . GLU A 1 130 ? 14.502 6.029 -3.943 1.00 94.50 130 GLU A O 1
ATOM 1006 N N . PRO A 1 131 ? 12.740 6.503 -2.614 1.00 94.00 131 PRO A N 1
ATOM 1007 C CA . PRO A 1 131 ? 11.740 6.144 -3.608 1.00 94.00 131 PRO A CA 1
ATOM 1008 C C . PRO A 1 131 ? 11.892 6.994 -4.869 1.00 94.00 131 PRO A C 1
ATOM 1010 O O . PRO A 1 131 ? 12.015 8.217 -4.805 1.00 94.00 131 PRO A O 1
ATOM 1013 N N . ARG A 1 132 ? 11.844 6.345 -6.035 1.00 92.88 132 ARG A N 1
ATOM 1014 C CA . ARG A 1 132 ? 11.916 7.006 -7.355 1.00 92.88 132 ARG A CA 1
ATOM 1015 C C . ARG A 1 132 ? 10.594 6.958 -8.112 1.00 92.88 132 ARG A C 1
ATOM 1017 O O . ARG A 1 132 ? 10.561 7.039 -9.340 1.00 92.88 132 ARG A O 1
ATOM 1024 N N . VAL A 1 133 ? 9.515 6.786 -7.365 1.00 93.44 133 VAL A N 1
ATOM 1025 C CA . VAL A 1 133 ? 8.141 6.854 -7.849 1.00 93.44 133 VAL A CA 1
ATOM 1026 C C . VAL A 1 133 ? 7.538 8.184 -7.416 1.00 93.44 133 VAL A C 1
ATOM 1028 O O . VAL A 1 133 ? 7.873 8.708 -6.356 1.00 93.44 133 VAL A O 1
ATOM 1031 N N . LEU A 1 134 ? 6.677 8.736 -8.258 1.00 91.56 134 LEU A N 1
ATOM 1032 C CA . LEU A 1 134 ? 5.901 9.937 -7.967 1.00 91.56 134 LEU A CA 1
ATOM 1033 C C . LEU A 1 134 ? 4.608 9.575 -7.241 1.00 91.56 134 LEU A C 1
ATOM 1035 O O . LEU A 1 134 ? 4.187 10.287 -6.339 1.00 91.56 134 LEU A O 1
ATOM 1039 N N . ASP A 1 135 ? 3.999 8.465 -7.652 1.00 93.25 135 ASP A N 1
ATOM 1040 C CA . ASP A 1 135 ? 2.692 8.030 -7.184 1.00 93.25 135 ASP A CA 1
ATOM 1041 C C . ASP A 1 135 ? 2.592 6.497 -7.271 1.00 93.25 135 ASP A C 1
ATOM 1043 O O . ASP A 1 135 ? 3.269 5.869 -8.098 1.00 93.25 135 ASP A O 1
ATOM 1047 N N . ILE A 1 136 ? 1.759 5.902 -6.416 1.00 96.06 136 ILE A N 1
ATOM 1048 C CA . ILE A 1 136 ? 1.378 4.495 -6.481 1.00 96.06 136 ILE A CA 1
ATOM 1049 C C . ILE A 1 136 ? -0.134 4.363 -6.288 1.00 96.06 136 ILE A C 1
ATOM 1051 O O . ILE A 1 136 ? -0.716 4.928 -5.366 1.00 96.06 136 ILE A O 1
ATOM 1055 N N . ALA A 1 137 ? -0.750 3.533 -7.118 1.00 95.00 137 ALA A N 1
ATOM 1056 C CA . ALA A 1 137 ? -2.117 3.074 -6.952 1.00 95.00 137 ALA A CA 1
ATOM 1057 C C . ALA A 1 137 ? -2.117 1.558 -6.761 1.00 95.00 137 ALA A C 1
ATOM 1059 O O . ALA A 1 137 ? -1.314 0.832 -7.350 1.00 95.00 137 ALA A O 1
ATOM 1060 N N . VAL A 1 138 ? -3.039 1.071 -5.939 1.00 94.12 138 VAL A N 1
ATOM 1061 C CA . VAL A 1 138 ? -3.194 -0.357 -5.661 1.00 94.12 138 VAL A CA 1
ATOM 1062 C C . VAL A 1 138 ? -4.627 -0.743 -5.946 1.00 94.12 138 VAL A C 1
ATOM 1064 O O . VAL A 1 138 ? -5.542 -0.078 -5.481 1.00 94.12 138 VAL A O 1
ATOM 1067 N N . TYR A 1 139 ? -4.815 -1.824 -6.687 1.00 90.88 139 TYR A N 1
ATOM 1068 C CA . TYR A 1 139 ? -6.101 -2.471 -6.878 1.00 90.88 139 TYR A CA 1
ATOM 1069 C C . TYR A 1 139 ? -5.965 -3.925 -6.444 1.00 90.88 139 TYR A C 1
ATOM 1071 O O . TYR A 1 139 ? -5.155 -4.670 -6.993 1.00 90.88 139 TYR A O 1
ATOM 1079 N N . ALA A 1 140 ? -6.724 -4.329 -5.436 1.00 90.69 140 ALA A N 1
ATOM 1080 C CA . ALA A 1 140 ? -6.697 -5.687 -4.910 1.00 90.69 140 ALA A CA 1
ATOM 1081 C C . ALA A 1 140 ? -8.003 -5.970 -4.155 1.00 90.69 140 ALA A C 1
ATOM 1083 O O . ALA A 1 140 ? -8.667 -5.019 -3.740 1.00 90.69 140 ALA A O 1
ATOM 1084 N N . PRO A 1 141 ? -8.369 -7.241 -3.909 1.00 88.38 141 PRO A N 1
ATOM 1085 C CA . PRO A 1 141 ? -9.544 -7.580 -3.100 1.00 88.38 141 PRO A CA 1
ATOM 1086 C C . PRO A 1 141 ? -9.565 -6.906 -1.721 1.00 88.38 141 PRO A C 1
ATOM 1088 O O . PRO A 1 141 ? -10.629 -6.559 -1.215 1.00 88.38 141 PRO A O 1
ATOM 1091 N N . GLU A 1 142 ? -8.392 -6.695 -1.127 1.00 86.56 142 GLU A N 1
ATOM 1092 C CA . GLU A 1 142 ? -8.225 -6.025 0.165 1.00 86.56 142 GLU A CA 1
ATOM 1093 C C . GLU A 1 142 ? -8.370 -4.491 0.058 1.00 86.56 142 GLU A C 1
ATOM 1095 O O . GLU A 1 142 ? -8.789 -3.819 1.003 1.00 86.56 142 GLU A O 1
ATOM 1100 N N . TYR A 1 143 ? -8.137 -3.944 -1.137 1.00 88.06 143 TYR A N 1
ATOM 1101 C CA . TYR A 1 143 ? -8.252 -2.525 -1.478 1.00 88.06 143 TYR A CA 1
ATOM 1102 C C . TYR A 1 143 ? -9.262 -2.322 -2.625 1.00 88.06 143 TYR A C 1
ATOM 1104 O O . TYR A 1 143 ? -8.874 -1.900 -3.717 1.00 88.06 143 TYR A O 1
ATOM 1112 N N . PRO A 1 144 ? -10.564 -2.603 -2.414 1.00 85.69 144 PRO A N 1
ATOM 1113 C CA . PRO A 1 144 ? -11.565 -2.586 -3.488 1.00 85.69 144 PRO A CA 1
ATOM 1114 C C . PRO A 1 144 ? -11.784 -1.195 -4.103 1.00 85.69 144 PRO A C 1
ATOM 1116 O O . PRO A 1 144 ? -12.206 -1.093 -5.249 1.00 85.69 144 PRO A O 1
ATOM 1119 N N . ASN A 1 145 ? -11.464 -0.133 -3.356 1.00 89.38 145 ASN A N 1
ATOM 1120 C CA . ASN A 1 145 ? -11.496 1.262 -3.816 1.00 89.38 145 ASN A CA 1
ATOM 1121 C C . ASN A 1 145 ? -10.084 1.865 -3.946 1.00 89.38 145 ASN A C 1
ATOM 1123 O O . ASN A 1 145 ? -9.934 3.080 -4.035 1.00 89.38 145 ASN A O 1
ATOM 1127 N N . GLY A 1 146 ? -9.057 1.019 -3.901 1.00 90.25 146 GLY A N 1
ATOM 1128 C CA . GLY A 1 146 ? -7.662 1.414 -3.782 1.00 90.25 146 GLY A CA 1
ATOM 1129 C C . GLY A 1 146 ? -7.240 1.905 -2.399 1.00 90.25 146 GLY A C 1
ATOM 1130 O O . GLY A 1 146 ? -8.020 1.913 -1.444 1.00 90.25 146 GLY A O 1
ATOM 1131 N N . ILE A 1 147 ? -5.954 2.238 -2.285 1.00 92.38 147 ILE A N 1
ATOM 1132 C CA . ILE A 1 147 ? -5.359 2.822 -1.075 1.00 92.38 147 ILE A CA 1
ATOM 1133 C C . ILE A 1 147 ? -5.689 4.311 -0.971 1.00 92.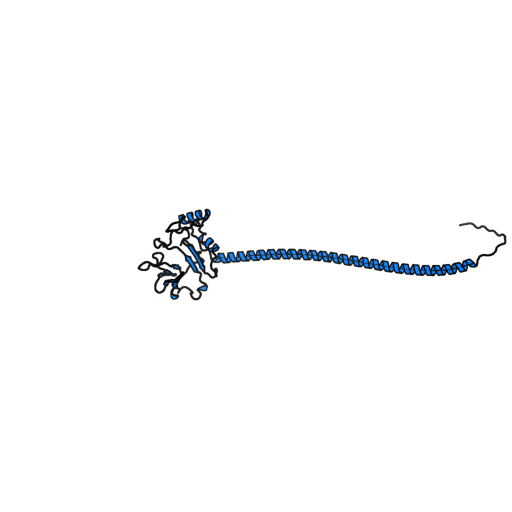38 147 ILE A C 1
ATOM 1135 O O . ILE A 1 147 ? -5.877 4.989 -1.980 1.00 92.38 147 ILE A O 1
ATOM 1139 N N . THR A 1 148 ? -5.734 4.837 0.252 1.00 92.19 148 THR A N 1
ATOM 1140 C CA . THR A 1 148 ? -5.886 6.280 0.480 1.00 92.19 148 THR A CA 1
ATOM 1141 C C . THR A 1 148 ? -4.565 7.023 0.263 1.00 92.19 148 THR A C 1
ATOM 1143 O O . THR A 1 148 ? -3.488 6.433 0.355 1.00 92.19 148 THR A O 1
ATOM 1146 N N . ALA A 1 149 ? -4.638 8.342 0.058 1.00 92.69 149 ALA A N 1
ATOM 1147 C CA . ALA A 1 149 ? -3.454 9.202 -0.036 1.00 92.69 149 ALA A CA 1
ATOM 1148 C C . ALA A 1 149 ? -2.570 9.127 1.227 1.00 92.69 149 ALA A C 1
ATOM 1150 O O . ALA A 1 149 ? -1.348 9.072 1.127 1.00 92.69 149 ALA A O 1
ATOM 1151 N N . ASP A 1 150 ? -3.171 9.045 2.418 1.00 91.69 150 ASP A N 1
ATOM 1152 C CA . ASP A 1 150 ? -2.417 8.906 3.671 1.00 91.69 150 ASP A CA 1
ATOM 1153 C C . ASP A 1 150 ? -1.688 7.559 3.757 1.00 91.69 150 ASP A C 1
ATOM 1155 O O . ASP A 1 150 ? -0.541 7.497 4.200 1.00 91.69 150 ASP A O 1
ATOM 1159 N N . GLN A 1 151 ? -2.332 6.471 3.312 1.00 92.50 151 GLN A N 1
ATOM 1160 C CA . GLN A 1 151 ? -1.697 5.152 3.248 1.00 92.50 151 GLN A CA 1
ATOM 1161 C C . GLN A 1 151 ? -0.537 5.163 2.263 1.00 92.50 151 GLN A C 1
ATOM 1163 O O . GLN A 1 151 ? 0.567 4.752 2.610 1.00 92.50 151 GLN A O 1
ATOM 1168 N N . GLN A 1 152 ? -0.773 5.682 1.062 1.00 94.38 152 GLN A N 1
ATOM 1169 C CA . GLN A 1 152 ? 0.256 5.865 0.055 1.00 94.38 152 GLN A CA 1
ATOM 1170 C C . GLN A 1 152 ? 1.451 6.647 0.611 1.00 94.38 152 GLN A C 1
ATOM 1172 O O . GLN A 1 152 ? 2.592 6.198 0.491 1.00 94.38 152 GLN A O 1
ATOM 1177 N N . TYR A 1 153 ? 1.199 7.795 1.244 1.00 91.81 153 TYR A N 1
ATOM 1178 C CA . TYR A 1 153 ? 2.242 8.638 1.815 1.00 91.81 153 TYR A CA 1
ATOM 1179 C C . TYR A 1 153 ? 3.030 7.911 2.906 1.00 91.81 153 TYR A C 1
ATOM 1181 O O . TYR A 1 153 ? 4.262 7.961 2.920 1.00 91.81 153 TYR A O 1
ATOM 1189 N N . ALA A 1 154 ? 2.333 7.194 3.791 1.00 92.62 154 ALA A N 1
ATOM 1190 C CA . ALA A 1 154 ? 2.957 6.394 4.835 1.00 92.62 154 ALA A CA 1
ATOM 1191 C C . ALA A 1 154 ? 3.849 5.287 4.253 1.00 92.62 154 ALA A C 1
ATOM 1193 O O . ALA A 1 154 ? 4.946 5.066 4.760 1.00 92.62 154 ALA A O 1
ATOM 1194 N N . TRP A 1 155 ? 3.411 4.620 3.181 1.00 94.44 155 TRP A N 1
ATOM 1195 C CA . TRP A 1 155 ? 4.178 3.547 2.542 1.00 94.44 155 TRP A CA 1
ATOM 1196 C C . TRP A 1 155 ? 5.406 4.096 1.824 1.00 94.44 155 TRP A C 1
ATOM 1198 O O . TRP A 1 155 ? 6.504 3.593 2.026 1.00 94.44 155 TRP A O 1
ATOM 1208 N N . LEU A 1 156 ? 5.260 5.167 1.041 1.00 93.50 156 LEU A N 1
ATOM 1209 C CA . LEU A 1 156 ? 6.388 5.780 0.331 1.00 93.50 156 LEU A CA 1
ATOM 1210 C C . LEU A 1 156 ? 7.380 6.473 1.278 1.00 93.50 156 LEU A C 1
ATOM 1212 O O . LEU A 1 156 ? 8.551 6.611 0.939 1.00 93.50 156 LEU A O 1
ATOM 1216 N N . SER A 1 157 ? 6.953 6.856 2.482 1.00 92.06 157 SER A N 1
ATOM 1217 C CA . SER A 1 157 ? 7.829 7.444 3.505 1.00 92.06 157 SER A CA 1
ATOM 1218 C C . SER A 1 157 ? 8.480 6.406 4.429 1.00 92.06 157 SER A C 1
ATOM 1220 O O . SER A 1 157 ? 9.218 6.788 5.334 1.00 92.06 157 SER A O 1
ATOM 1222 N N . SER A 1 158 ? 8.241 5.105 4.224 1.00 94.62 158 SER A N 1
ATOM 1223 C CA . SER A 1 158 ? 8.665 4.033 5.138 1.00 94.62 158 SER A CA 1
ATOM 1224 C C . SER A 1 158 ? 10.129 3.588 4.960 1.00 94.62 158 SER A C 1
ATOM 1226 O O . SER A 1 158 ? 10.458 2.427 5.207 1.00 94.62 158 SER A O 1
ATOM 1228 N N . VAL A 1 159 ? 10.997 4.464 4.454 1.00 96.06 159 VAL A N 1
ATOM 1229 C CA . VAL A 1 159 ? 12.418 4.156 4.248 1.00 96.06 159 VAL A CA 1
ATOM 1230 C C . VAL A 1 159 ? 13.086 3.921 5.603 1.00 96.06 159 VAL A C 1
ATOM 1232 O O . VAL A 1 159 ? 12.953 4.747 6.507 1.00 96.06 159 VAL A O 1
ATOM 1235 N N . ASP A 1 160 ? 13.844 2.835 5.728 1.00 95.75 160 ASP A N 1
ATOM 1236 C CA . ASP A 1 160 ? 14.639 2.547 6.922 1.00 95.75 160 ASP A CA 1
ATOM 1237 C C . ASP A 1 160 ? 16.104 2.910 6.656 1.00 95.75 160 ASP A C 1
ATOM 1239 O O . ASP A 1 160 ? 16.812 2.259 5.883 1.00 95.75 160 ASP A O 1
ATOM 1243 N N . ILE A 1 161 ? 16.551 3.995 7.285 1.00 96.06 161 ILE A N 1
ATOM 1244 C CA . ILE A 1 161 ? 17.902 4.532 7.109 1.00 96.06 161 ILE A CA 1
ATOM 1245 C C . ILE A 1 161 ? 18.954 3.640 7.777 1.00 96.06 161 ILE A C 1
ATOM 1247 O O . ILE A 1 161 ? 20.045 3.473 7.227 1.00 96.06 161 ILE A O 1
ATOM 1251 N N . ASP A 1 162 ? 18.631 3.051 8.928 1.00 95.31 162 ASP A N 1
ATOM 1252 C CA . ASP A 1 162 ? 19.573 2.263 9.722 1.00 95.31 162 ASP A CA 1
ATOM 1253 C C . ASP A 1 162 ? 19.792 0.890 9.081 1.00 95.31 162 ASP A C 1
ATOM 1255 O O . ASP A 1 162 ? 20.935 0.455 8.893 1.00 95.31 162 ASP A O 1
ATOM 1259 N N . ALA A 1 163 ? 18.703 0.246 8.651 1.00 96.25 163 ALA A N 1
ATOM 1260 C CA . ALA A 1 163 ? 18.748 -1.003 7.894 1.00 96.25 163 ALA A CA 1
ATOM 1261 C C . ALA A 1 163 ? 19.153 -0.802 6.424 1.00 96.25 163 ALA A C 1
ATOM 1263 O O . ALA A 1 163 ? 19.417 -1.778 5.719 1.00 96.25 163 ALA A O 1
ATOM 1264 N N . LYS A 1 164 ? 19.209 0.453 5.953 1.00 96.62 164 LYS A N 1
ATOM 1265 C CA . LYS A 1 164 ? 19.429 0.827 4.546 1.00 96.62 164 LYS A CA 1
ATOM 1266 C C . LYS A 1 164 ? 18.433 0.133 3.618 1.00 96.62 164 LYS A C 1
ATOM 1268 O O . LYS A 1 164 ? 18.798 -0.367 2.552 1.00 96.62 164 LYS A O 1
ATOM 1273 N N . MET A 1 165 ? 17.175 0.080 4.040 1.00 96.38 165 MET A N 1
ATOM 1274 C CA . MET A 1 165 ? 16.102 -0.531 3.271 1.00 96.38 165 MET A CA 1
ATOM 1275 C C . MET A 1 165 ? 15.244 0.545 2.603 1.00 96.38 165 MET A C 1
ATOM 1277 O O . MET A 1 165 ? 14.802 1.482 3.274 1.00 96.38 165 MET A O 1
ATOM 1281 N N . PRO A 1 166 ? 14.961 0.410 1.295 1.00 96.81 166 PRO A N 1
ATOM 1282 C CA . PRO A 1 166 ? 13.975 1.246 0.629 1.00 96.81 166 PRO A CA 1
ATOM 1283 C C . PRO A 1 166 ? 12.591 1.153 1.278 1.00 96.81 166 PRO A C 1
ATOM 1285 O O . PRO A 1 166 ? 12.272 0.200 1.995 1.00 96.81 166 PRO A O 1
ATOM 1288 N N . ALA A 1 167 ? 11.745 2.131 0.959 1.00 95.94 167 ALA A N 1
ATOM 1289 C CA . ALA A 1 167 ? 10.333 2.101 1.320 1.00 95.94 167 ALA A CA 1
ATOM 1290 C C . ALA A 1 167 ? 9.676 0.787 0.870 1.00 95.94 167 ALA A C 1
ATOM 1292 O O . ALA A 1 167 ? 10.016 0.237 -0.182 1.00 95.94 167 ALA A O 1
ATOM 1293 N N . THR A 1 168 ? 8.753 0.271 1.679 1.00 94.06 168 THR A N 1
ATOM 1294 C CA . THR A 1 168 ? 8.195 -1.073 1.514 1.00 94.06 168 THR A CA 1
ATOM 1295 C C . THR A 1 168 ? 6.676 -1.011 1.428 1.00 94.06 168 THR A C 1
ATOM 1297 O O . THR A 1 168 ? 6.022 -0.458 2.310 1.00 94.06 168 THR A O 1
ATOM 1300 N N . ILE A 1 169 ? 6.103 -1.625 0.391 1.00 92.88 169 ILE A N 1
ATOM 1301 C CA . ILE A 1 169 ? 4.665 -1.902 0.348 1.00 92.88 169 ILE A CA 1
ATOM 1302 C C . ILE A 1 169 ? 4.369 -2.974 1.406 1.00 92.88 169 ILE A C 1
ATOM 1304 O O . ILE A 1 169 ? 4.926 -4.073 1.314 1.00 92.88 169 ILE A O 1
ATOM 1308 N N . PRO A 1 170 ? 3.548 -2.668 2.427 1.00 92.12 170 PRO A N 1
ATOM 1309 C CA . PRO A 1 170 ? 3.429 -3.493 3.623 1.00 92.12 170 PRO A CA 1
ATOM 1310 C C . PRO A 1 170 ? 2.650 -4.787 3.360 1.00 92.12 170 PRO A C 1
ATOM 1312 O O . PRO A 1 170 ? 1.910 -4.868 2.380 1.00 92.12 170 PRO A O 1
ATOM 1315 N N . PRO A 1 171 ? 2.733 -5.782 4.263 1.00 88.62 171 PRO A N 1
ATOM 1316 C CA . PRO A 1 171 ? 2.006 -7.034 4.114 1.00 88.62 171 PRO A CA 1
ATOM 1317 C C . PRO A 1 171 ? 0.499 -6.822 3.979 1.00 88.62 171 PRO A C 1
ATOM 1319 O O . PRO A 1 171 ? -0.087 -6.028 4.725 1.00 88.62 171 PRO A O 1
ATOM 1322 N N . ILE A 1 172 ? -0.138 -7.614 3.115 1.00 81.44 172 ILE A N 1
ATOM 1323 C CA . ILE A 1 172 ?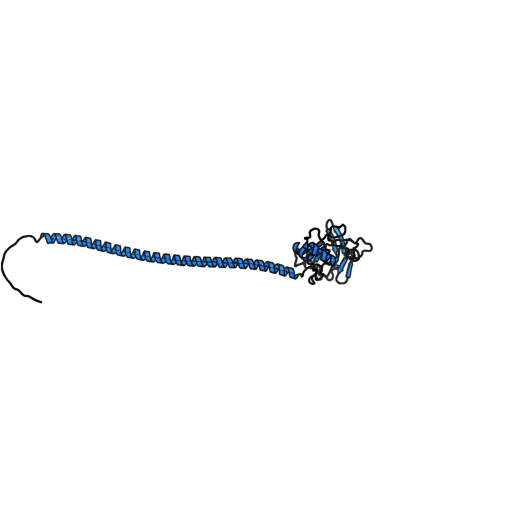 -1.588 -7.577 2.847 1.00 81.44 172 ILE A CA 1
ATOM 1324 C C . ILE A 1 172 ? -2.422 -7.700 4.142 1.00 81.44 172 ILE A C 1
ATOM 1326 O O . ILE A 1 172 ? -3.460 -7.058 4.306 1.00 81.44 172 ILE A O 1
ATOM 1330 N N . THR A 1 173 ? -1.946 -8.474 5.121 1.00 71.75 173 THR A N 1
ATOM 1331 C CA . THR A 1 173 ? -2.623 -8.688 6.414 1.00 71.75 173 THR A CA 1
ATOM 1332 C C . THR A 1 173 ? -2.717 -7.429 7.278 1.00 71.75 173 THR A C 1
ATOM 1334 O O . THR A 1 173 ? -3.615 -7.324 8.119 1.00 71.75 173 THR A O 1
ATOM 1337 N N . SER A 1 174 ? -1.835 -6.449 7.067 1.00 65.38 174 SER A N 1
ATOM 1338 C CA . SER A 1 174 ? -1.758 -5.238 7.894 1.00 65.38 174 SER A CA 1
ATOM 1339 C C . SER A 1 174 ? -3.042 -4.407 7.830 1.00 65.38 174 SER A C 1
ATOM 1341 O O . SER A 1 174 ? -3.422 -3.772 8.816 1.00 65.38 174 SER A O 1
ATOM 1343 N N . GLN A 1 175 ? -3.760 -4.443 6.706 1.00 65.25 175 GLN A N 1
ATOM 1344 C CA . GLN A 1 175 ? -5.014 -3.710 6.545 1.00 65.25 175 GLN A CA 1
ATOM 1345 C C . GLN A 1 175 ? -6.188 -4.391 7.253 1.00 65.25 175 GLN A C 1
ATOM 1347 O O . GLN A 1 175 ? -6.970 -3.708 7.912 1.00 65.25 175 GLN A O 1
ATOM 1352 N N . VAL A 1 176 ? -6.277 -5.724 7.186 1.00 69.06 176 VAL A N 1
ATOM 1353 C CA . VAL A 1 176 ? -7.279 -6.494 7.942 1.00 69.06 176 VAL A CA 1
ATOM 1354 C C . VAL A 1 176 ? -7.114 -6.217 9.435 1.00 69.06 176 VAL A C 1
ATOM 1356 O O . VAL A 1 176 ? -8.088 -5.954 10.134 1.00 69.06 176 VAL A O 1
ATOM 1359 N N . VAL A 1 177 ? -5.871 -6.163 9.920 1.00 72.50 177 VAL A N 1
ATOM 1360 C CA . VAL A 1 177 ? -5.573 -5.789 11.308 1.00 72.50 177 VAL A CA 1
ATOM 1361 C C . VAL A 1 177 ? -6.003 -4.350 11.616 1.00 72.50 177 VAL A C 1
ATOM 1363 O O . VAL A 1 177 ? -6.571 -4.105 12.679 1.00 72.50 177 VAL A O 1
ATOM 1366 N N . ALA A 1 178 ? -5.769 -3.391 10.715 1.00 71.38 178 ALA A N 1
ATOM 1367 C CA . ALA A 1 178 ? -6.199 -2.003 10.907 1.00 71.38 178 ALA A CA 1
ATOM 1368 C C . ALA A 1 178 ? -7.734 -1.863 10.951 1.00 71.38 178 ALA A C 1
ATOM 1370 O O . ALA A 1 178 ? -8.263 -1.184 11.832 1.00 71.38 178 ALA A O 1
ATOM 1371 N N . GLN A 1 179 ? -8.452 -2.553 10.061 1.00 75.62 179 GLN A N 1
ATOM 1372 C CA . GLN A 1 179 ? -9.917 -2.600 10.053 1.00 75.62 179 GLN A CA 1
ATOM 1373 C C . GLN A 1 179 ? -10.468 -3.260 11.320 1.00 75.62 179 GLN A C 1
ATOM 1375 O O . GLN A 1 179 ? -11.357 -2.699 11.960 1.00 75.62 179 GLN A O 1
ATOM 1380 N N . LEU A 1 180 ? -9.902 -4.397 11.733 1.00 80.00 180 LEU A N 1
ATOM 1381 C CA . LEU A 1 180 ? -10.279 -5.073 12.977 1.00 80.00 180 LEU A CA 1
ATOM 1382 C C . LEU A 1 180 ? -10.031 -4.184 14.201 1.00 80.00 180 LEU A C 1
ATOM 1384 O O . LEU A 1 180 ? -10.868 -4.140 15.098 1.00 80.00 180 LEU A O 1
ATOM 1388 N N . LYS A 1 181 ? -8.930 -3.422 14.236 1.00 78.75 181 LYS A N 1
ATOM 1389 C CA . LYS A 1 181 ? -8.665 -2.444 15.306 1.00 78.75 181 LYS A CA 1
ATOM 1390 C C . LYS A 1 181 ? -9.708 -1.326 15.337 1.00 78.75 181 LYS A C 1
ATOM 1392 O O . LYS A 1 181 ? -10.170 -0.967 16.419 1.00 78.75 181 LYS A O 1
ATOM 1397 N N . ALA A 1 182 ? -10.090 -0.790 14.178 1.00 80.81 182 ALA A N 1
ATOM 1398 C CA . ALA A 1 182 ? -11.118 0.246 14.089 1.00 80.81 182 ALA A CA 1
ATOM 1399 C C . ALA A 1 182 ? -12.489 -0.278 14.552 1.00 80.81 182 ALA A C 1
ATOM 1401 O O . ALA A 1 182 ? -13.146 0.361 15.376 1.00 80.81 182 ALA A O 1
ATOM 1402 N N . GLN A 1 183 ? -12.881 -1.474 14.101 1.00 89.44 183 GLN A N 1
ATOM 1403 C CA . GLN A 1 183 ? -14.102 -2.145 14.557 1.00 89.44 183 GLN A CA 1
ATOM 1404 C C . GLN A 1 183 ? -14.073 -2.402 16.068 1.00 89.44 183 GLN A C 1
ATOM 1406 O O . GLN A 1 183 ? -15.031 -2.074 16.762 1.00 89.44 183 GLN A O 1
ATOM 1411 N N . LEU A 1 184 ? -12.957 -2.906 16.602 1.00 92.25 184 LEU A N 1
ATOM 1412 C CA . LEU A 1 184 ? -12.791 -3.140 18.036 1.00 92.25 184 LEU A CA 1
ATOM 1413 C C . LEU A 1 184 ? -12.925 -1.846 18.852 1.00 92.25 184 LEU A C 1
ATOM 1415 O O . LEU A 1 184 ? -13.534 -1.857 19.923 1.00 92.25 184 LEU A O 1
ATOM 1419 N N . SER A 1 185 ? -12.387 -0.728 18.354 1.00 91.56 185 SER A N 1
ATOM 1420 C CA . SER A 1 185 ? -12.527 0.583 18.997 1.00 91.56 185 SER A CA 1
ATOM 1421 C C . SER A 1 185 ? -13.985 1.050 19.021 1.00 91.56 185 SER A C 1
ATOM 1423 O O . SER A 1 185 ? -14.476 1.445 20.079 1.00 91.56 185 SER A O 1
ATOM 1425 N N . SER A 1 186 ? -14.701 0.927 17.900 1.00 93.12 186 SER A N 1
ATOM 1426 C CA . SER A 1 186 ? -16.126 1.272 17.809 1.00 93.12 186 SER A CA 1
ATOM 1427 C C . SER A 1 186 ? -16.985 0.421 18.752 1.00 93.12 186 SER A C 1
ATOM 1429 O O . SER A 1 186 ? -17.740 0.972 19.551 1.00 93.12 186 SER A O 1
ATOM 1431 N N . VAL A 1 187 ? -16.792 -0.902 18.750 1.00 95.62 187 VAL A N 1
ATOM 1432 C CA . VAL A 1 187 ? -17.487 -1.829 19.662 1.00 95.62 187 VAL A CA 1
ATOM 1433 C C . VAL A 1 187 ? -17.159 -1.518 21.128 1.00 95.62 187 VAL A C 1
ATOM 1435 O O . VAL A 1 187 ? -18.019 -1.615 22.002 1.00 95.62 187 VAL A O 1
ATOM 1438 N N . THR A 1 188 ? -15.924 -1.102 21.422 1.00 96.06 188 THR A N 1
ATOM 1439 C CA . THR A 1 188 ? -15.525 -0.699 22.779 1.00 96.06 188 THR A CA 1
ATOM 1440 C C . THR A 1 188 ? -16.277 0.549 23.241 1.00 96.06 188 THR A C 1
ATOM 1442 O O . THR A 1 188 ? -16.793 0.558 24.359 1.00 96.06 188 THR A O 1
ATOM 1445 N N . GLN A 1 189 ? -16.392 1.567 22.384 1.00 96.31 189 GLN A N 1
ATOM 1446 C CA . GLN A 1 189 ? -17.143 2.789 22.690 1.00 96.31 189 GLN A CA 1
ATOM 1447 C C . GLN A 1 189 ? -18.636 2.507 22.894 1.00 96.31 189 GLN A C 1
ATOM 1449 O O . GLN A 1 189 ? -19.238 3.018 23.840 1.00 96.31 189 GLN A O 1
ATOM 1454 N N . GLU A 1 190 ? -19.230 1.659 22.051 1.00 96.88 190 GLU A N 1
ATOM 1455 C CA . GLU A 1 190 ? -20.628 1.245 22.195 1.00 96.88 190 GLU A CA 1
ATOM 1456 C C . GLU A 1 190 ? -20.861 0.515 23.525 1.00 96.88 190 GLU A C 1
ATOM 1458 O O . GLU A 1 190 ? -21.790 0.846 24.266 1.00 96.88 190 GLU A O 1
ATOM 1463 N N . ARG A 1 191 ? -19.968 -0.413 23.889 1.00 97.88 191 ARG A N 1
ATOM 1464 C CA . ARG A 1 191 ? -20.015 -1.113 25.179 1.00 97.88 191 ARG A CA 1
ATOM 1465 C C . ARG A 1 191 ? -19.950 -0.148 26.363 1.00 97.88 191 ARG A C 1
ATOM 1467 O O . ARG A 1 191 ? -20.686 -0.337 27.331 1.00 97.88 191 ARG A O 1
ATOM 1474 N N . ASP A 1 192 ? -19.086 0.864 26.318 1.00 97.44 192 ASP A N 1
ATOM 1475 C CA . ASP A 1 192 ? -18.956 1.842 27.408 1.00 97.44 192 ASP A CA 1
ATOM 1476 C C . ASP A 1 192 ? -20.182 2.763 27.516 1.00 97.44 192 ASP A C 1
ATOM 1478 O O . ASP A 1 192 ? -20.639 3.070 28.626 1.00 97.44 192 ASP A O 1
ATOM 1482 N N . SER A 1 193 ? -20.781 3.126 26.378 1.00 97.50 193 SER A N 1
ATOM 1483 C CA . SER A 1 193 ? -22.061 3.841 26.329 1.00 97.50 193 SER A CA 1
ATOM 1484 C C . SER A 1 193 ? -23.195 3.012 26.941 1.00 97.50 193 SER A C 1
ATOM 1486 O O . SER A 1 193 ? -23.881 3.479 27.855 1.00 97.50 193 SER A O 1
ATOM 1488 N N . LEU A 1 194 ? -23.350 1.751 26.522 1.00 97.88 194 LEU A N 1
ATOM 1489 C CA . LEU A 1 194 ? -24.361 0.838 27.066 1.00 97.88 194 LEU A CA 1
ATOM 1490 C C . LEU A 1 194 ? -24.169 0.601 28.567 1.00 97.88 194 LEU A C 1
ATOM 1492 O O . LEU A 1 194 ? -25.139 0.625 29.325 1.00 97.88 194 LEU A O 1
ATOM 1496 N N . LYS A 1 195 ? -22.924 0.440 29.028 1.00 97.75 195 LYS A N 1
ATOM 1497 C CA . LYS A 1 195 ? -22.617 0.298 30.458 1.00 97.75 195 LYS A CA 1
ATOM 1498 C C . LYS A 1 195 ? -23.082 1.518 31.258 1.00 97.75 195 LYS A C 1
ATOM 1500 O O . LYS A 1 195 ? -23.680 1.359 32.320 1.00 97.75 195 LYS A O 1
ATOM 1505 N N . SER A 1 196 ? -22.862 2.719 30.726 1.00 97.56 196 SER A N 1
ATOM 1506 C CA . SER A 1 196 ? -23.310 3.969 31.350 1.00 97.56 196 SER A CA 1
ATOM 1507 C C . SER A 1 196 ? -24.840 4.073 31.400 1.00 97.56 196 SER A C 1
ATOM 1509 O O . SER A 1 196 ? -25.401 4.469 32.424 1.00 97.56 196 SER A O 1
ATOM 1511 N N . GLN A 1 197 ? -25.532 3.656 30.333 1.00 97.81 197 GLN A N 1
ATOM 1512 C CA . GLN A 1 197 ? -26.999 3.600 30.299 1.00 97.81 197 GLN A CA 1
ATOM 1513 C C . GLN A 1 197 ? -27.563 2.614 31.329 1.00 97.81 197 GLN A C 1
ATOM 1515 O O . GLN A 1 197 ? -28.504 2.953 32.047 1.00 97.81 197 GLN A O 1
ATOM 1520 N N . VAL A 1 198 ? -26.959 1.428 31.464 1.00 97.88 198 VAL A N 1
ATOM 1521 C CA . VAL A 1 198 ? -27.351 0.436 32.480 1.00 97.88 198 VAL A CA 1
ATOM 1522 C C . VAL A 1 198 ? -27.201 1.006 33.888 1.00 97.88 198 VAL A C 1
ATOM 1524 O O . VAL A 1 198 ? -28.126 0.882 34.688 1.00 97.88 198 VAL A O 1
ATOM 1527 N N . SER A 1 199 ? -26.086 1.676 34.193 1.00 97.38 199 SER A N 1
ATOM 1528 C CA . SER A 1 199 ? -25.901 2.318 35.500 1.00 97.38 199 SER A CA 1
ATOM 1529 C C . SER A 1 199 ? -26.943 3.410 35.765 1.00 97.38 199 SER A C 1
ATOM 1531 O O . SER A 1 199 ? -27.488 3.474 36.865 1.00 97.38 199 SER A O 1
ATOM 1533 N N . SER A 1 200 ? -27.284 4.222 34.759 1.00 97.62 200 SER A N 1
ATOM 1534 C CA . SER A 1 200 ? -28.347 5.230 34.884 1.00 97.62 200 SER A CA 1
ATOM 1535 C C . SER A 1 200 ? -29.713 4.596 35.164 1.00 97.62 200 SER A C 1
ATOM 1537 O O . SER A 1 200 ? -30.415 5.019 36.085 1.00 97.62 200 SER A O 1
ATOM 1539 N N . LEU A 1 201 ? -30.076 3.545 34.422 1.00 97.94 201 LEU A N 1
ATOM 1540 C CA . LEU A 1 201 ? -31.325 2.811 34.630 1.00 97.94 201 LEU A CA 1
ATOM 1541 C C . LEU A 1 201 ? -31.379 2.163 36.017 1.00 97.94 201 LEU A C 1
ATOM 1543 O O . LEU A 1 201 ? -32.412 2.231 36.678 1.00 97.94 201 LEU A O 1
ATOM 1547 N N . GLN A 1 202 ? -30.271 1.599 36.501 1.00 97.38 202 GLN A N 1
ATOM 1548 C CA . GLN A 1 202 ? -30.186 1.060 37.861 1.00 97.38 202 GLN A CA 1
ATOM 1549 C C . GLN A 1 202 ? -30.441 2.142 38.919 1.00 97.38 202 GLN A C 1
ATOM 1551 O O . GLN A 1 202 ? -31.209 1.912 39.852 1.00 97.38 202 GLN A O 1
ATOM 1556 N N . SER A 1 203 ? -29.867 3.339 38.765 1.00 97.19 203 SER A N 1
ATOM 1557 C CA . SER A 1 203 ? -30.149 4.462 39.670 1.00 97.19 203 SER A CA 1
ATOM 1558 C C . SER A 1 203 ? -31.617 4.896 39.626 1.00 97.19 203 SER A C 1
ATOM 1560 O O . SER A 1 203 ? -32.207 5.162 40.676 1.00 97.19 203 SER A O 1
ATOM 1562 N N . GLN A 1 204 ? -32.227 4.932 38.437 1.00 97.75 204 GLN A N 1
ATOM 1563 C CA . GLN A 1 204 ? -33.651 5.248 38.283 1.00 97.75 204 GLN A CA 1
ATOM 1564 C C . GLN A 1 204 ? -34.539 4.206 38.971 1.00 97.75 204 GLN A C 1
ATOM 1566 O O . GLN A 1 204 ? -35.457 4.578 39.701 1.00 97.75 204 GLN A O 1
ATOM 1571 N N . VAL A 1 205 ? -34.235 2.914 38.813 1.00 97.62 205 VAL A N 1
ATOM 1572 C CA . VAL A 1 205 ? -34.950 1.825 39.496 1.00 97.62 205 VAL A CA 1
ATOM 1573 C C . VAL A 1 205 ? -34.865 1.984 41.016 1.00 97.62 205 VAL A C 1
ATOM 1575 O O . VAL A 1 205 ? -35.900 1.948 41.680 1.00 97.62 205 VAL A O 1
ATOM 1578 N N . SER A 1 206 ? -33.678 2.239 41.572 1.00 97.19 206 SER A N 1
ATOM 1579 C CA . SER A 1 206 ? -33.504 2.463 43.017 1.00 97.19 206 SER A CA 1
ATOM 1580 C C . SER A 1 206 ? -34.285 3.681 43.527 1.00 97.19 206 SER A C 1
ATOM 1582 O O . SER A 1 206 ? -34.861 3.655 44.621 1.00 97.19 206 SER A O 1
ATOM 1584 N N . SER A 1 207 ? -34.345 4.754 42.731 1.00 97.38 207 SER A N 1
ATOM 1585 C CA . SER A 1 207 ? -35.142 5.942 43.055 1.00 97.38 207 SER A CA 1
ATOM 1586 C C . SER A 1 207 ? -36.639 5.621 43.075 1.00 97.38 207 SER A C 1
ATOM 1588 O O . SER A 1 207 ? -37.318 5.924 44.057 1.00 97.38 207 SER A O 1
ATOM 1590 N N . LEU A 1 208 ? -37.141 4.929 42.047 1.00 97.56 208 LEU A N 1
ATOM 1591 C CA . LEU A 1 208 ? -38.542 4.506 41.966 1.00 97.56 208 LEU A CA 1
ATOM 1592 C C . LEU A 1 208 ? -38.924 3.555 43.110 1.00 97.56 208 LEU A C 1
ATOM 1594 O O . LEU A 1 208 ? -39.997 3.700 43.691 1.00 97.56 208 LEU A O 1
ATOM 1598 N N . GLN A 1 209 ? -38.043 2.629 43.494 1.00 96.56 209 GLN A N 1
ATOM 1599 C CA . GLN A 1 209 ? -38.250 1.751 44.654 1.00 96.56 209 GLN A CA 1
ATOM 1600 C C . GLN A 1 209 ? -38.353 2.537 45.970 1.00 96.56 209 GLN A C 1
ATOM 1602 O O . GLN A 1 209 ? -39.197 2.236 46.820 1.00 96.56 209 GLN A O 1
ATOM 1607 N N . SER A 1 210 ? -37.532 3.578 46.129 1.00 96.81 210 SER A N 1
ATOM 1608 C CA . SER A 1 210 ? -37.580 4.461 47.301 1.00 96.81 210 SER A CA 1
ATOM 1609 C C . SER A 1 210 ? -38.883 5.268 47.340 1.00 96.81 210 SER A C 1
ATOM 1611 O O . SER A 1 210 ? -39.534 5.349 48.384 1.00 96.81 210 SER A O 1
ATOM 1613 N N . GLN A 1 211 ? -39.308 5.813 46.195 1.00 97.31 211 GLN A N 1
ATOM 1614 C CA . GLN A 1 211 ? -40.586 6.524 46.068 1.00 97.31 211 GLN A CA 1
ATOM 1615 C C . GLN A 1 211 ? -41.776 5.613 46.385 1.00 97.31 211 GLN A C 1
ATOM 1617 O O . GLN A 1 211 ? -42.660 6.009 47.145 1.00 97.31 211 GLN A O 1
ATOM 1622 N N . LEU A 1 212 ? -41.772 4.379 45.870 1.00 97.06 212 LEU A N 1
ATOM 1623 C CA . LEU A 1 212 ? -42.806 3.385 46.155 1.00 97.06 212 LEU A CA 1
ATOM 1624 C C . LEU A 1 212 ? -42.916 3.103 47.661 1.00 97.06 212 LEU A C 1
ATOM 1626 O O . LEU A 1 212 ? -44.017 3.102 48.207 1.00 97.06 212 LEU A O 1
ATOM 1630 N N . SER A 1 213 ? -41.779 2.932 48.339 1.00 96.75 213 SER A N 1
ATOM 1631 C CA . SER A 1 213 ? -41.730 2.673 49.787 1.00 96.75 213 SER A CA 1
ATOM 1632 C C . SER A 1 213 ? -42.270 3.854 50.609 1.00 96.75 213 SER A C 1
ATOM 1634 O O . SER A 1 213 ? -43.002 3.667 51.588 1.00 96.75 213 SER A O 1
ATOM 1636 N N . SER A 1 214 ? -41.954 5.088 50.197 1.00 97.06 214 SER A N 1
ATOM 1637 C CA . SER A 1 214 ? -42.506 6.301 50.815 1.00 97.06 214 SER A CA 1
ATOM 1638 C C . SER A 1 214 ? -44.021 6.386 50.633 1.00 97.06 214 SER A C 1
ATOM 1640 O O . SER A 1 214 ? -44.746 6.622 51.601 1.00 97.06 214 SER A O 1
ATOM 1642 N N . LEU A 1 215 ? -44.513 6.137 49.416 1.00 97.00 215 LEU A N 1
ATOM 1643 C CA . LEU A 1 215 ? -45.940 6.201 49.112 1.00 97.00 215 LEU A CA 1
ATOM 1644 C C . LEU A 1 215 ? -46.730 5.136 49.888 1.00 97.00 215 LEU A C 1
ATOM 1646 O O . LEU A 1 215 ? -47.779 5.441 50.450 1.00 97.00 215 LEU A O 1
ATOM 1650 N N . GLN A 1 216 ? -46.196 3.917 50.007 1.00 96.19 216 GLN A N 1
ATOM 1651 C CA . GLN A 1 216 ? -46.781 2.863 50.846 1.00 96.19 216 GLN A CA 1
ATOM 1652 C C . GLN A 1 216 ? -46.891 3.289 52.318 1.00 96.19 216 GLN A C 1
ATOM 1654 O O . GLN A 1 216 ? -47.915 3.049 52.959 1.00 96.19 216 GLN A O 1
ATOM 1659 N N . SER A 1 217 ? -45.866 3.963 52.846 1.00 96.62 217 SER A N 1
ATOM 1660 C CA . SER A 1 217 ? -45.873 4.470 54.225 1.00 96.62 217 SER A CA 1
ATOM 1661 C C . SER A 1 217 ? -46.916 5.575 54.427 1.00 96.62 217 SER A C 1
ATOM 1663 O O . SER A 1 217 ? -47.621 5.585 55.437 1.00 96.62 217 SER A O 1
ATOM 1665 N N . GLN A 1 218 ? -47.063 6.479 53.453 1.00 96.38 218 GLN A N 1
ATOM 1666 C CA . GLN A 1 218 ? -48.092 7.524 53.479 1.00 96.38 218 GLN A CA 1
ATOM 1667 C C . GLN A 1 218 ? -49.506 6.935 53.444 1.00 96.38 218 GLN A C 1
ATOM 1669 O O . GLN A 1 218 ? -50.355 7.351 54.229 1.00 96.38 218 GLN A O 1
ATOM 1674 N N . VAL A 1 219 ? -49.748 5.934 52.589 1.00 96.69 219 VAL A N 1
ATOM 1675 C CA . VAL A 1 219 ? -51.036 5.225 52.527 1.00 96.69 219 VAL A CA 1
ATOM 1676 C C . VAL A 1 219 ? -51.382 4.605 53.879 1.00 96.69 219 VAL A C 1
ATOM 1678 O O . VAL A 1 219 ? -52.505 4.776 54.349 1.00 96.69 219 VAL A O 1
ATOM 1681 N N . LYS A 1 220 ? -50.419 3.945 54.535 1.00 96.44 220 LYS A N 1
ATOM 1682 C CA . LYS A 1 220 ? -50.631 3.364 55.866 1.00 96.44 220 LYS A CA 1
ATOM 1683 C C . LYS A 1 220 ? -50.980 4.426 56.913 1.00 96.44 220 LYS A C 1
ATOM 1685 O O . LYS A 1 220 ? -51.953 4.265 57.638 1.00 96.44 220 LYS A O 1
ATOM 1690 N N . SER A 1 221 ? -50.241 5.534 56.939 1.00 96.75 221 SER A N 1
ATOM 1691 C CA . SER A 1 221 ? -50.516 6.650 57.854 1.00 96.75 221 SER A CA 1
ATOM 1692 C C . SER A 1 221 ? -51.929 7.219 57.665 1.00 96.75 221 SER A C 1
ATOM 1694 O O . SER A 1 221 ? -52.661 7.412 58.634 1.00 96.75 221 SER A O 1
ATOM 1696 N N . LEU A 1 222 ? -52.356 7.424 56.414 1.00 95.75 222 LEU A N 1
ATOM 1697 C CA . LEU A 1 222 ? -53.710 7.891 56.105 1.00 95.75 222 LEU A CA 1
ATOM 1698 C C . LEU A 1 222 ? -54.787 6.880 56.524 1.00 95.75 222 LEU A C 1
ATOM 1700 O O . LEU A 1 222 ? -55.848 7.283 56.998 1.00 95.75 222 LEU A O 1
ATOM 1704 N N . GLN A 1 223 ? -54.534 5.576 56.379 1.00 94.38 223 GLN A N 1
ATOM 1705 C CA . GLN A 1 223 ? -55.444 4.531 56.865 1.00 94.38 223 GLN A CA 1
ATOM 1706 C C . GLN A 1 223 ? -55.581 4.552 58.394 1.00 94.38 223 GLN A C 1
ATOM 1708 O O . GLN A 1 223 ? -56.700 4.445 58.908 1.00 94.38 223 GLN A O 1
ATOM 1713 N N . ASP A 1 224 ? -54.473 4.737 59.114 1.00 95.75 224 ASP A N 1
ATOM 1714 C CA . ASP A 1 224 ? -54.468 4.832 60.576 1.00 95.75 224 ASP A CA 1
ATOM 1715 C C . ASP A 1 224 ? -55.234 6.083 61.047 1.00 95.75 224 ASP A C 1
ATOM 1717 O O . ASP A 1 224 ? -56.107 5.986 61.912 1.00 95.75 224 ASP A O 1
ATOM 1721 N N . GLN A 1 225 ? -54.991 7.241 60.421 1.00 95.00 225 GLN A N 1
ATOM 1722 C CA . GLN A 1 225 ? -55.724 8.486 60.698 1.00 95.00 225 GLN A CA 1
ATOM 1723 C C . GLN A 1 225 ? -57.228 8.351 60.436 1.00 95.00 225 GLN A C 1
ATOM 1725 O O . GLN A 1 225 ? -58.044 8.795 61.243 1.00 95.00 225 GLN A O 1
ATOM 1730 N N . ASN A 1 226 ? -57.615 7.717 59.327 1.00 93.75 226 ASN A N 1
ATOM 1731 C CA . ASN A 1 226 ? -59.024 7.499 59.005 1.00 93.75 226 ASN A CA 1
ATOM 1732 C C . ASN A 1 226 ? -59.699 6.585 60.045 1.00 93.75 226 ASN A C 1
ATOM 1734 O O . ASN A 1 226 ? -60.814 6.851 60.486 1.00 93.75 226 ASN A O 1
ATOM 1738 N N . SER A 1 227 ? -58.991 5.552 60.513 1.00 94.81 227 SER A N 1
ATOM 1739 C CA . SER A 1 227 ? -59.479 4.664 61.578 1.00 94.81 227 SER A CA 1
ATOM 1740 C C . SER A 1 227 ? -59.675 5.404 62.907 1.00 94.81 227 SER A C 1
ATOM 1742 O O . SER A 1 227 ? -60.668 5.175 63.600 1.00 94.81 227 SER A O 1
ATOM 1744 N N . GLN A 1 228 ? -58.768 6.324 63.251 1.00 95.00 228 GLN A N 1
ATOM 1745 C CA . GLN A 1 228 ? -58.904 7.181 64.435 1.00 95.00 228 GLN A CA 1
ATOM 1746 C C . GLN A 1 228 ? -60.115 8.110 64.325 1.00 95.00 228 GLN A C 1
ATOM 1748 O O . GLN A 1 228 ? -60.940 8.132 65.236 1.00 95.00 228 GLN A O 1
ATOM 1753 N N . LEU A 1 229 ? -60.271 8.807 63.196 1.00 94.50 229 LEU A N 1
ATOM 1754 C CA . LEU A 1 229 ? -61.414 9.692 62.956 1.00 94.50 229 LEU A CA 1
ATOM 1755 C C . LEU A 1 229 ? -62.752 8.945 63.024 1.00 94.50 229 LEU A C 1
ATOM 1757 O O . LEU A 1 229 ? -63.713 9.459 63.593 1.00 94.50 229 LEU A O 1
ATOM 1761 N N . LEU A 1 230 ? -62.822 7.719 62.495 1.00 91.94 230 LEU A N 1
ATOM 1762 C CA . LEU A 1 230 ? -64.009 6.870 62.629 1.00 91.94 230 LEU A CA 1
ATOM 1763 C C . LEU A 1 230 ? -64.315 6.552 64.098 1.00 91.94 230 LEU A C 1
ATOM 1765 O O . LEU A 1 230 ? -65.463 6.678 64.523 1.00 91.94 230 LEU A O 1
ATOM 1769 N N . SER A 1 231 ? -63.297 6.202 64.889 1.00 93.06 231 SER A N 1
ATOM 1770 C CA . SER A 1 231 ? -63.463 5.949 66.325 1.00 93.06 231 SER A CA 1
ATOM 1771 C C . SER A 1 231 ? -63.901 7.200 67.095 1.00 93.06 231 SER A C 1
ATOM 1773 O O . SER A 1 231 ? -64.723 7.103 68.010 1.00 93.06 231 SER A O 1
ATOM 1775 N N . GLU A 1 232 ? -63.362 8.371 66.757 1.00 92.12 232 GLU A N 1
ATOM 1776 C CA . GLU A 1 232 ? -63.774 9.646 67.351 1.00 92.12 232 GLU A CA 1
ATOM 1777 C C . GLU A 1 232 ? -65.230 9.972 67.011 1.00 92.12 232 GLU A C 1
ATOM 1779 O O . GLU A 1 232 ? -65.991 10.378 67.891 1.00 92.12 232 GLU A O 1
ATOM 1784 N N . LEU A 1 233 ? -65.644 9.734 65.764 1.00 90.50 233 LEU A N 1
ATOM 1785 C CA . LEU A 1 233 ? -67.017 9.939 65.306 1.00 90.50 233 LEU A CA 1
ATOM 1786 C C . LEU A 1 233 ? -68.001 9.008 66.033 1.00 90.50 233 LEU A C 1
ATOM 1788 O O . LEU A 1 233 ? -69.062 9.459 66.473 1.00 90.50 233 LEU A O 1
ATOM 1792 N N . GLU A 1 234 ? -67.639 7.735 66.217 1.00 89.75 234 GLU A N 1
ATOM 1793 C CA . GLU A 1 234 ? -68.411 6.757 66.998 1.00 89.75 234 GLU A CA 1
ATOM 1794 C C . GLU A 1 234 ? -68.573 7.214 68.462 1.00 89.75 234 GLU A C 1
ATOM 1796 O O . GLU A 1 234 ? -69.681 7.215 69.008 1.00 89.75 234 GLU A O 1
ATOM 1801 N N . SER A 1 235 ? -67.482 7.681 69.080 1.00 89.19 235 SER A N 1
ATOM 1802 C CA . SER A 1 235 ? -67.467 8.208 70.452 1.00 89.19 235 SER A CA 1
ATOM 1803 C C . SER A 1 235 ? -68.344 9.455 70.606 1.00 89.19 235 SER A C 1
ATOM 1805 O O . SER A 1 235 ? -69.172 9.533 71.522 1.00 89.19 235 SER A O 1
ATOM 1807 N N . LEU A 1 236 ? -68.230 10.413 69.679 1.00 87.00 236 LEU A N 1
ATOM 1808 C CA . LEU A 1 236 ? -69.070 11.612 69.663 1.00 87.00 236 LEU A CA 1
ATOM 1809 C C . LEU A 1 236 ? -70.549 11.240 69.559 1.00 87.00 236 LEU A C 1
ATOM 1811 O O . LEU A 1 236 ? -71.368 11.745 70.328 1.00 87.00 236 LEU A O 1
ATOM 1815 N N . ARG A 1 237 ? -70.888 10.312 68.656 1.00 81.81 237 ARG A N 1
ATOM 1816 C CA . ARG A 1 237 ? -72.260 9.827 68.475 1.00 81.81 237 ARG A CA 1
ATOM 1817 C C . ARG A 1 237 ? -72.809 9.200 69.757 1.00 81.81 237 ARG A C 1
ATOM 1819 O O . ARG A 1 237 ? -73.935 9.513 70.145 1.00 81.81 237 ARG A O 1
ATOM 1826 N N . ALA A 1 238 ? -72.022 8.367 70.438 1.00 80.75 238 ALA A N 1
ATOM 1827 C CA . ALA A 1 238 ? -72.406 7.775 71.719 1.00 80.75 238 ALA A CA 1
ATOM 1828 C C . ALA A 1 238 ? -72.622 8.840 72.814 1.00 80.75 238 ALA A C 1
ATOM 1830 O O . ALA A 1 238 ? -73.607 8.787 73.553 1.00 80.75 238 ALA A O 1
ATOM 1831 N N . SER A 1 239 ? -71.750 9.850 72.883 1.00 79.38 239 SER A N 1
ATOM 1832 C CA . SER A 1 239 ? -71.877 10.972 73.824 1.00 79.38 239 SER A CA 1
ATOM 1833 C C . SER A 1 239 ? -73.139 11.813 73.577 1.00 79.38 239 SER A C 1
ATOM 1835 O O . SER A 1 239 ? -73.869 12.141 74.520 1.00 79.38 239 SER A O 1
ATOM 1837 N N . THR A 1 240 ? -73.459 12.112 72.314 1.00 73.12 240 THR A N 1
ATOM 1838 C CA . THR A 1 240 ? -74.693 12.823 71.937 1.00 73.12 240 THR A CA 1
ATOM 1839 C C . THR A 1 240 ? -75.951 12.032 72.312 1.00 73.12 240 THR A C 1
ATOM 1841 O O . THR A 1 240 ? -76.927 12.612 72.788 1.00 73.12 240 THR A O 1
ATOM 1844 N N . ILE A 1 241 ? -75.933 10.703 72.172 1.00 70.62 241 ILE A N 1
ATOM 1845 C CA . ILE A 1 241 ? -77.043 9.845 72.615 1.00 70.62 241 ILE A CA 1
ATOM 1846 C C . ILE A 1 241 ? -77.201 9.915 74.141 1.00 70.62 241 ILE A C 1
ATOM 1848 O O . ILE A 1 241 ? -78.305 10.150 74.634 1.00 70.62 241 ILE A O 1
ATOM 1852 N N . ASN A 1 242 ? -76.108 9.790 74.900 1.00 65.31 242 ASN A N 1
ATOM 1853 C CA . ASN A 1 242 ? -76.156 9.828 76.366 1.00 65.31 242 ASN A CA 1
ATOM 1854 C C . ASN A 1 242 ? -76.632 11.179 76.917 1.00 65.31 242 ASN A C 1
ATOM 1856 O O . ASN A 1 242 ? -77.400 11.217 77.877 1.00 65.31 242 ASN A O 1
ATOM 1860 N N . THR A 1 243 ? -76.222 12.290 76.304 1.00 63.66 243 THR A N 1
ATOM 1861 C CA . THR A 1 243 ? -76.684 13.633 76.695 1.00 63.66 243 THR A CA 1
ATOM 1862 C C . THR A 1 243 ? -78.150 13.871 76.334 1.00 63.66 243 THR A C 1
ATOM 1864 O O . THR A 1 243 ? -78.879 14.447 77.142 1.00 63.66 243 THR A O 1
ATOM 1867 N N . GLY A 1 244 ? -78.626 13.362 75.193 1.00 60.31 244 GLY A N 1
ATOM 1868 C CA . GLY A 1 244 ? -80.051 13.385 74.844 1.00 60.31 244 GLY A CA 1
ATOM 1869 C C . GLY A 1 244 ? -80.925 12.600 75.832 1.00 60.31 244 GLY A C 1
ATOM 1870 O O . GLY A 1 244 ? -81.975 13.085 76.256 1.00 60.31 244 GLY A O 1
ATOM 1871 N N . VAL A 1 245 ? -80.466 11.421 76.266 1.00 59.25 245 VAL A N 1
ATOM 1872 C CA . VAL A 1 245 ? -81.167 10.586 77.260 1.00 59.25 245 VAL A CA 1
ATOM 1873 C C . VAL A 1 245 ? -81.132 11.222 78.654 1.00 59.25 245 VAL A C 1
ATOM 1875 O O . VAL A 1 245 ? -82.151 11.245 79.345 1.00 59.25 245 VAL A O 1
ATOM 1878 N N . ALA A 1 246 ? -79.996 11.794 79.062 1.00 56.25 246 ALA A N 1
ATOM 1879 C CA . ALA A 1 246 ? -79.863 12.488 80.343 1.00 56.25 246 ALA A CA 1
ATOM 1880 C C . ALA A 1 246 ? -80.729 13.755 80.413 1.00 56.25 246 ALA A C 1
ATOM 1882 O O . ALA A 1 246 ? -81.356 14.005 81.440 1.00 56.25 246 ALA A O 1
ATOM 1883 N N . ALA A 1 247 ? -80.825 14.525 79.325 1.00 56.38 247 ALA A N 1
ATOM 1884 C CA . ALA A 1 247 ? -81.715 15.681 79.250 1.00 56.38 247 ALA A CA 1
ATOM 1885 C C . ALA A 1 247 ? -83.194 15.266 79.340 1.00 56.38 247 ALA A C 1
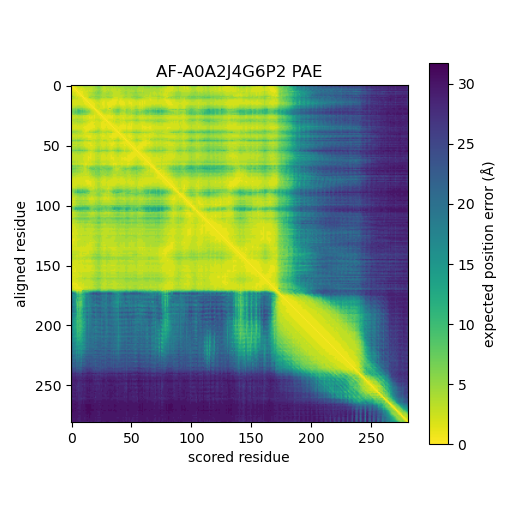ATOM 1887 O O . ALA A 1 247 ? -83.959 15.878 80.086 1.00 56.38 247 ALA A O 1
ATOM 1888 N N . ALA A 1 248 ? -83.592 14.186 78.659 1.00 54.59 248 ALA A N 1
ATOM 1889 C CA . ALA A 1 248 ? -84.948 13.646 78.757 1.00 54.59 248 ALA A CA 1
ATOM 1890 C C . ALA A 1 248 ? -85.275 13.152 80.180 1.00 54.59 248 ALA A C 1
ATOM 1892 O O . ALA A 1 248 ? -86.333 13.476 80.721 1.00 54.59 248 ALA A O 1
ATOM 1893 N N . LEU A 1 249 ? -84.349 12.435 80.826 1.00 57.53 249 LEU A N 1
ATOM 1894 C CA . LEU A 1 249 ? -84.493 11.988 82.215 1.00 57.53 249 LEU A CA 1
ATOM 1895 C C . LEU A 1 249 ? -84.525 13.154 83.207 1.00 57.53 249 LEU A C 1
ATOM 1897 O O . LEU A 1 249 ? -85.318 13.123 84.141 1.00 57.53 249 LEU A O 1
ATOM 1901 N N . ALA A 1 250 ? -83.712 14.192 83.009 1.00 57.91 250 ALA A N 1
ATOM 1902 C CA . ALA A 1 250 ? -83.699 15.372 83.868 1.00 57.91 250 ALA A CA 1
ATOM 1903 C C . ALA A 1 250 ? -85.014 16.159 83.780 1.00 57.91 250 ALA A C 1
ATOM 1905 O O . ALA A 1 250 ? -85.523 16.598 84.808 1.00 57.91 250 ALA A O 1
ATOM 1906 N N . VAL A 1 251 ? -85.610 16.279 82.589 1.00 58.94 251 VAL A N 1
ATOM 1907 C CA . VAL A 1 251 ? -86.949 16.871 82.425 1.00 58.94 251 VAL A CA 1
ATOM 1908 C C . VAL A 1 251 ? -88.005 16.028 83.145 1.00 58.94 251 VAL A C 1
ATOM 1910 O O . VAL A 1 251 ? -88.824 16.578 83.879 1.00 58.94 251 VAL A O 1
ATOM 1913 N N . VAL A 1 252 ? -87.959 14.699 83.013 1.00 59.22 252 VAL A N 1
ATOM 1914 C CA . VAL A 1 252 ? -88.879 13.792 83.723 1.00 59.22 252 VAL A CA 1
ATOM 1915 C C . VAL A 1 252 ? -88.707 13.893 85.245 1.00 59.22 252 VAL A C 1
ATOM 1917 O O . VAL A 1 252 ? -89.692 14.023 85.967 1.00 59.22 252 VAL A O 1
ATOM 1920 N N . LEU A 1 253 ? -87.473 13.897 85.751 1.00 62.62 253 LEU A N 1
ATOM 1921 C CA . LEU A 1 253 ? -87.178 14.002 87.184 1.00 62.62 253 LEU A CA 1
ATOM 1922 C C . LEU A 1 253 ? -87.541 15.377 87.760 1.00 62.62 253 LEU A C 1
ATOM 1924 O O . LEU A 1 253 ? -88.023 15.451 88.889 1.00 62.62 253 LEU A O 1
ATOM 1928 N N . LEU A 1 254 ? -87.368 16.456 86.994 1.00 61.66 254 LEU A N 1
ATOM 1929 C CA . LEU A 1 254 ? -87.767 17.806 87.395 1.00 61.66 254 LEU A CA 1
ATOM 1930 C C . LEU A 1 254 ? -89.298 17.941 87.458 1.00 61.66 254 LEU A C 1
ATOM 1932 O O . LEU A 1 254 ? -89.817 18.523 88.410 1.00 61.66 254 LEU A O 1
ATOM 1936 N N . LEU A 1 255 ? -90.030 17.321 86.524 1.00 56.19 255 LEU A N 1
ATOM 1937 C CA . LEU A 1 255 ? -91.495 17.233 86.579 1.00 56.19 255 LEU A CA 1
ATOM 1938 C C . LEU A 1 255 ? -91.984 16.427 87.797 1.00 56.19 255 LEU A C 1
ATOM 1940 O O . LEU A 1 255 ? -92.921 16.849 88.477 1.00 56.19 255 LEU A O 1
ATOM 1944 N N . VAL A 1 256 ? -91.328 15.308 88.124 1.00 60.84 256 VAL A N 1
ATOM 1945 C CA . VAL A 1 256 ? -91.667 14.484 89.301 1.00 60.84 256 VAL A CA 1
ATOM 1946 C C . VAL A 1 256 ? -91.315 15.197 90.619 1.00 60.84 256 VAL A C 1
ATOM 1948 O O . VAL A 1 256 ? -92.101 15.168 91.568 1.00 60.84 256 VAL A O 1
ATOM 1951 N N . GLY A 1 257 ? -90.175 15.890 90.683 1.00 57.09 257 GLY A N 1
ATOM 1952 C CA . GLY A 1 257 ? -89.715 16.619 91.871 1.00 57.09 257 GLY A CA 1
ATOM 1953 C C . GLY A 1 257 ? -90.589 17.823 92.240 1.00 57.09 257 GLY A C 1
ATOM 1954 O O . GLY A 1 257 ? -90.857 18.046 93.424 1.00 57.09 257 GLY A O 1
ATOM 1955 N N . ILE A 1 258 ? -91.105 18.557 91.247 1.00 58.66 258 ILE A N 1
ATOM 1956 C CA . ILE A 1 258 ? -92.070 19.649 91.472 1.00 58.66 258 ILE A CA 1
ATOM 1957 C C . ILE A 1 258 ? -93.385 19.105 92.060 1.00 58.66 258 ILE A C 1
ATOM 1959 O O . ILE A 1 258 ? -93.961 19.728 92.954 1.00 58.66 258 ILE A O 1
ATOM 1963 N N . GLY A 1 259 ? -93.830 17.917 91.633 1.00 52.91 259 GLY A N 1
ATOM 1964 C CA . GLY A 1 259 ? -95.032 17.269 92.171 1.00 52.91 259 GLY A CA 1
ATOM 1965 C C . GLY A 1 259 ? -94.910 16.854 93.644 1.00 52.91 259 GLY A C 1
ATOM 1966 O O . GLY A 1 259 ? -95.852 17.035 94.414 1.00 52.91 259 GLY A O 1
ATOM 1967 N N . ALA A 1 260 ? -93.745 16.347 94.062 1.00 53.09 260 ALA A N 1
ATOM 1968 C CA . ALA A 1 260 ? -93.517 15.885 95.436 1.00 53.09 260 ALA A CA 1
ATOM 1969 C C . ALA A 1 260 ? -93.299 17.034 96.442 1.00 53.09 260 ALA A C 1
ATOM 1971 O O . ALA A 1 260 ? -93.788 16.972 97.572 1.00 53.09 260 ALA A O 1
ATOM 1972 N N . GLY A 1 261 ? -92.607 18.107 96.038 1.00 51.97 261 GLY A N 1
ATOM 1973 C CA . GLY A 1 261 ? -92.331 19.260 96.907 1.00 51.97 261 GLY A CA 1
ATOM 1974 C C . GLY A 1 261 ? -93.574 20.076 97.286 1.00 51.97 261 GLY A C 1
ATOM 1975 O O . GLY A 1 261 ? -93.608 20.691 98.351 1.00 51.97 261 GLY A O 1
ATOM 1976 N N . TYR A 1 262 ? -94.624 20.046 96.462 1.00 52.06 262 TYR A N 1
ATOM 1977 C CA . TYR A 1 262 ? -95.857 20.798 96.710 1.00 52.06 262 TYR A CA 1
ATOM 1978 C C . TYR A 1 262 ? -96.701 20.238 97.877 1.00 52.06 262 TYR A C 1
ATOM 1980 O O . TYR A 1 262 ? -97.511 20.965 98.449 1.00 52.06 262 TYR A O 1
ATOM 1988 N N . PHE A 1 263 ? -96.504 18.978 98.292 1.00 51.28 263 PHE A N 1
ATOM 1989 C CA . PHE A 1 263 ? -97.449 18.285 99.186 1.00 51.28 263 PHE A CA 1
ATOM 1990 C C . PHE A 1 263 ? -97.079 18.229 100.684 1.00 51.28 263 PHE A C 1
ATOM 1992 O O . PHE A 1 263 ? -97.893 17.772 101.484 1.00 51.28 263 PHE A O 1
ATOM 1999 N N . LEU A 1 264 ? -95.899 18.701 101.112 1.00 49.31 264 LEU A N 1
ATOM 2000 C CA . LEU A 1 264 ? -95.373 18.430 102.471 1.00 49.31 264 LEU A CA 1
ATOM 2001 C C . LEU A 1 264 ? -95.278 19.629 103.437 1.00 49.31 264 LEU A C 1
ATOM 2003 O O . LEU A 1 264 ? -94.684 19.515 104.508 1.00 49.31 264 LEU A O 1
ATOM 2007 N N . GLY A 1 265 ? -95.900 20.772 103.139 1.00 38.59 265 GLY A N 1
ATOM 2008 C CA . GLY A 1 265 ? -95.814 21.964 103.994 1.00 38.59 265 GLY A CA 1
ATOM 2009 C C . GLY A 1 265 ? -97.133 22.430 104.617 1.00 38.59 265 GLY A C 1
ATOM 2010 O O . GLY A 1 265 ? -97.702 23.383 104.090 1.00 38.59 265 GLY A O 1
ATOM 2011 N N . LYS A 1 266 ? -97.582 21.858 105.758 1.00 39.09 266 LYS A N 1
ATOM 2012 C CA . LYS A 1 266 ? -98.286 22.603 106.844 1.00 39.09 266 LYS A CA 1
ATOM 2013 C C . LYS A 1 266 ? -98.636 21.781 108.113 1.00 39.09 266 LYS A C 1
ATOM 2015 O O . LYS A 1 266 ? -99.435 20.857 108.056 1.00 39.09 266 LYS A O 1
ATOM 2020 N N . ARG A 1 267 ? -98.176 22.331 109.257 1.00 34.38 267 ARG A N 1
ATOM 2021 C CA . ARG A 1 267 ? -98.643 22.264 110.677 1.00 34.38 267 ARG A CA 1
ATOM 2022 C C . ARG A 1 267 ? -97.889 21.374 111.707 1.00 34.38 267 ARG A C 1
ATOM 2024 O O . ARG A 1 267 ? -97.700 20.183 111.528 1.00 34.38 267 ARG A O 1
ATOM 2031 N N . LYS A 1 268 ? -97.531 22.037 112.826 1.00 35.53 268 LYS A N 1
ATOM 2032 C CA . LYS A 1 268 ? -97.050 21.617 114.179 1.00 35.53 268 LYS A CA 1
ATOM 2033 C C . LYS A 1 268 ? -98.187 21.887 115.217 1.00 35.53 268 LYS A C 1
ATOM 2035 O O . LYS A 1 268 ? -99.157 22.514 114.779 1.00 35.53 268 LYS A O 1
ATOM 2040 N N . PRO A 1 269 ? -98.081 21.655 116.561 1.00 55.41 269 PRO A N 1
ATOM 2041 C CA . PRO A 1 269 ? -97.114 20.898 117.410 1.00 55.41 269 PRO A CA 1
ATOM 2042 C C . PRO A 1 269 ? -97.770 20.015 118.530 1.00 55.41 269 PRO A C 1
ATOM 2044 O O . PRO A 1 269 ? -98.967 20.133 118.774 1.00 55.41 269 PRO A O 1
ATOM 2047 N N . LYS A 1 270 ? -96.979 19.224 119.292 1.00 32.91 270 LYS A N 1
ATOM 2048 C CA . LYS A 1 270 ? -97.068 19.080 120.778 1.00 32.91 270 LYS A CA 1
ATOM 2049 C C . LYS A 1 270 ? -95.939 18.215 121.381 1.00 32.91 270 LYS A C 1
ATOM 2051 O O . LYS A 1 270 ? -95.412 17.332 120.717 1.00 32.91 270 LYS A O 1
ATOM 2056 N N . GLU A 1 271 ? -95.582 18.537 122.626 1.00 34.59 271 GLU A N 1
ATOM 2057 C CA . GLU A 1 271 ? -94.561 17.935 123.505 1.00 34.59 271 GLU A CA 1
ATOM 2058 C C . GLU A 1 271 ? -94.911 16.518 124.003 1.00 34.59 271 GLU A C 1
ATOM 2060 O O . GLU A 1 271 ? -96.087 16.228 124.211 1.00 34.59 271 GLU A O 1
ATOM 2065 N N . ALA A 1 272 ? -93.889 15.688 124.280 1.00 36.50 272 ALA A N 1
ATOM 2066 C CA . ALA A 1 272 ? -93.532 15.171 125.620 1.00 36.50 272 ALA A CA 1
ATOM 2067 C C . ALA A 1 272 ? -92.779 13.816 125.574 1.00 36.50 272 ALA A C 1
ATOM 2069 O O . ALA A 1 272 ? -93.259 12.843 125.006 1.00 36.50 272 ALA A O 1
ATOM 2070 N N . THR A 1 273 ? -91.645 13.785 126.292 1.00 36.25 273 THR A N 1
ATOM 2071 C CA . THR A 1 273 ? -91.061 12.678 127.093 1.00 36.25 273 THR A CA 1
ATOM 2072 C C . THR A 1 273 ? -90.708 11.318 126.476 1.00 36.25 273 THR A C 1
ATOM 2074 O O . THR A 1 273 ? -91.554 10.615 125.941 1.00 36.25 273 THR A O 1
ATOM 2077 N N . GLY A 1 274 ? -89.487 10.855 126.777 1.00 35.31 274 GLY A N 1
ATOM 2078 C CA . GLY A 1 274 ? -89.156 9.426 126.854 1.00 35.31 274 GLY A CA 1
ATOM 2079 C C . GLY A 1 274 ? -87.719 9.124 126.441 1.00 35.31 274 GLY A C 1
ATOM 2080 O O . GLY A 1 274 ? -87.377 9.252 125.274 1.00 35.31 274 GLY A O 1
ATOM 2081 N N . GLY A 1 275 ? -86.873 8.769 127.409 1.00 33.94 275 GLY A N 1
ATOM 2082 C CA . GLY A 1 275 ? -85.443 8.525 127.225 1.00 33.94 275 GLY A CA 1
ATOM 2083 C C . GLY A 1 275 ? -85.104 7.208 126.525 1.00 33.94 275 GLY A C 1
ATOM 2084 O O . GLY A 1 275 ? -85.952 6.338 126.361 1.00 33.94 275 GLY A O 1
ATOM 2085 N N . THR A 1 276 ? -83.828 7.044 126.174 1.00 40.03 276 THR A N 1
ATOM 2086 C CA . THR A 1 276 ? -82.917 6.021 126.732 1.00 40.03 276 THR A CA 1
ATOM 2087 C C . THR A 1 276 ? -81.598 6.073 125.961 1.00 40.03 276 THR A C 1
ATOM 2089 O O . THR A 1 276 ? -81.567 6.058 124.734 1.00 40.03 276 THR A O 1
ATOM 2092 N N . GLN A 1 277 ? -80.500 6.167 126.709 1.00 41.72 277 GLN A N 1
ATOM 2093 C CA . GLN A 1 277 ? -79.147 5.925 126.224 1.00 41.72 277 GLN A CA 1
ATOM 2094 C C . GLN A 1 277 ? -78.957 4.448 125.887 1.00 41.72 277 GLN A C 1
ATOM 2096 O O . GLN A 1 277 ? -79.274 3.626 126.737 1.00 41.72 277 GLN A O 1
ATOM 2101 N N . VAL A 1 278 ? -78.274 4.133 124.783 1.00 46.03 278 VAL A N 1
ATOM 2102 C CA . VAL A 1 278 ? -77.270 3.057 124.769 1.00 46.03 278 VAL A CA 1
ATOM 2103 C C . VAL A 1 278 ? -76.105 3.470 123.864 1.00 46.03 278 VAL A C 1
ATOM 2105 O O . VAL A 1 278 ? -76.276 4.044 122.792 1.00 46.03 278 VAL A O 1
ATOM 2108 N N . LYS A 1 279 ? -74.915 3.214 124.396 1.00 46.62 279 LYS A N 1
ATOM 2109 C CA . LYS A 1 279 ? -73.564 3.468 123.902 1.00 46.62 279 LYS A CA 1
ATOM 2110 C C . LYS A 1 279 ? -73.031 2.216 123.182 1.00 46.62 279 LYS A C 1
ATOM 2112 O O . LYS A 1 279 ? -73.440 1.117 123.541 1.00 46.62 279 LYS A O 1
ATOM 2117 N N . THR A 1 280 ? -71.999 2.425 122.352 1.00 46.88 280 THR A N 1
ATOM 2118 C CA . THR A 1 280 ? -70.915 1.479 121.963 1.00 46.88 280 THR A CA 1
ATOM 2119 C C . THR A 1 280 ? -71.314 0.303 121.053 1.00 46.88 280 THR A C 1
ATOM 2121 O O . THR A 1 280 ? -72.385 -0.264 121.217 1.00 46.88 280 THR A O 1
ATOM 2124 N N . SER A 1 281 ? -70.535 -0.086 120.039 1.00 44.84 281 SER A N 1
ATOM 2125 C CA . SER A 1 281 ? -69.075 -0.005 119.838 1.00 44.84 281 SER A CA 1
ATOM 2126 C C . SER A 1 281 ? -68.704 0.232 118.376 1.00 44.84 281 SER A C 1
ATOM 2128 O O . SER A 1 281 ? -69.528 -0.118 117.505 1.00 44.84 281 SER A O 1
#

Sequence (281 aa):
MNLNFDPTWAWHYALLIGPCWETPPQPLPTGQCAVLYRPFDEVVQGDKLKVSVDGNAIVATVDRGLFEYGDVGNIKNWRIVVAVASHDGFGPLKIRGVGLSKGDWNIWATATATDAQKTLIANAIKFGIEPRVLDIAVYAPEYPNGITADQQYAWLSSVDIDAKMPATIPPITSQVVAQLKAQLSSVTQERDSLKSQVSSLQSQVSSLQSQLSSLQSQVKSLQDQNSQLLSELESLRASTINTGVAAALAVVLLLVGIGAGYFLGKRKPKEATGGTQVKTS

Solvent-accessible surface area (backbone atoms only — not comparable to full-atom values): 16571 Å² total; per-residue (Å²): 98,40,66,44,66,32,78,83,63,71,72,64,64,48,78,48,84,49,86,43,86,55,84,76,79,35,42,57,50,88,41,37,14,22,23,38,41,44,88,87,52,72,47,54,58,50,96,56,30,40,78,49,76,56,92,98,39,81,46,75,49,67,49,73,79,77,42,77,92,50,67,71,91,51,50,83,67,42,76,46,77,48,72,45,58,56,78,58,78,74,48,84,69,24,42,41,52,74,35,84,52,88,60,98,73,43,44,48,71,37,82,85,48,52,74,70,49,42,53,52,51,52,52,24,52,75,70,69,26,43,59,44,52,81,47,71,50,41,42,25,73,93,27,81,87,34,70,51,72,68,56,46,50,53,31,64,64,47,51,36,75,88,80,66,37,33,12,36,48,71,48,73,63,57,55,56,53,50,51,51,51,52,52,51,51,51,55,48,52,51,51,54,52,51,51,53,51,51,53,53,50,51,51,51,51,55,49,53,53,50,52,51,54,51,52,55,51,50,53,51,51,53,53,53,50,51,52,50,52,52,52,52,51,53,51,51,52,52,51,54,51,53,51,54,50,50,53,53,48,50,53,53,50,52,58,52,49,58,62,59,67,72,74,76,83,86,89,87,89,85,90,83,89,83,89,81,89,85,79,89,134